Protein AF-F4RIR5-F1 (afdb_monomer_lite)

Organism: Melampsora larici-populina (strain 98AG31 / pathotype 3-4-7) (NCBI:txid747676)

Secondary structure (DSSP, 8-state):
-THHHHHHHHHHHHHHHHHHHHHHHHHHHHHHHHHHHHHHHHH-SS-HHHHHHHHHHHHHHHHHHHHHHHHHHHHHHHHHHHHHHHHHHHHHHHHHHHHHHHHHHHHHHHHHHHHHHHHHHHHHHHHHHHHHHHS----S------------SSGGG----TTGGG-GGG-S-S-HHHHHHHHHHHHHHHHHHHHHHHHHHHHHHHHHHHHHHHHHHHHHHHHHTTTT----HHHHHHHHHHHHHHHHHSSHHHHHHHHHHHHHHSPP-----HHHHHHHHHHTT-

Radius of gyration: 38.38 Å; chains: 1; bounding box: 89×42×124 Å

Foldseek 3Di:
DCPVLCVVVVVLVVVLVVLVVVLVVLVVVLVVLVVVLVVLVVVPPDDPVSVVVNVVSVVVSVVSVVVSVVSVVVNLVSVLVSLVVVLVVLVVVLVVLLVVLVVVLVVLVVVLVVLLVVLLVVVVVVVVVVVVVPPPDPPPDDDDDDPDPDCPPDPSPPDCDPVNVVDCVPPDDDDVVVVVVSVVSVVVSVLSVVLSVLSVVLSVLVSVLSVVLSVLSVVLSCVSVPVPDDDDNVVSVVVNVVSVCCCCPVPVVVVSVVSVVVSVPRPDPPPPPVVVVVVVVVVVPD

pLDDT: mean 80.4, std 14.11, range [44.19, 96.94]

Sequence (286 aa):
MYIIPLLYILPFTIINAKNVHEIRRVWALCVQTHEMLTSLQRESENSSEVTDLTNRLQSDMLRRLGTLQALGEDILLNSRYICFGLTICQIILLCVFSSASWRIMNTLWTQVKTLRECATRRCLSSCAANQKLRVPTPTYEESADRTEVYQQKSVWNAEVTDSLWQSSLFEDRREDWEKVDEMMLKQKHDCLRRYAFNALCQAILIIVTTSAFLALTIITLTNALDVPRRTRLLDLQVIMIVWHNVIWNCGLGISLGVVSCVVVFSPTPSPITEEHALRRCESDSF

Structure (mmCIF, N/CA/C/O backbone):
data_AF-F4RIR5-F1
#
_entry.id   AF-F4RIR5-F1
#
loop_
_atom_site.group_PDB
_atom_site.id
_atom_site.type_symbol
_atom_site.label_atom_id
_atom_site.label_alt_id
_atom_site.label_comp_id
_atom_site.label_asym_id
_atom_site.label_entity_id
_atom_site.label_seq_id
_atom_site.pdbx_PDB_ins_code
_atom_site.Cartn_x
_atom_site.Cartn_y
_atom_site.Cartn_z
_atom_site.occupancy
_atom_site.B_iso_or_equiv
_atom_site.auth_seq_id
_atom_site.auth_comp_id
_atom_site.auth_asym_id
_atom_site.auth_atom_id
_atom_site.pdbx_PDB_model_num
ATOM 1 N N . MET A 1 1 ? 11.576 -0.639 4.145 1.00 60.84 1 MET A N 1
ATOM 2 C CA . MET A 1 1 ? 10.687 0.541 4.276 1.00 60.84 1 MET A CA 1
ATOM 3 C C . MET A 1 1 ? 9.560 0.373 5.308 1.00 60.84 1 MET A C 1
ATOM 5 O O . MET A 1 1 ? 9.019 1.376 5.745 1.00 60.84 1 MET A O 1
ATOM 9 N N . TYR A 1 2 ? 9.232 -0.847 5.760 1.00 73.56 2 TYR A N 1
ATOM 10 C CA . TYR A 1 2 ? 8.117 -1.093 6.697 1.00 73.56 2 TYR A CA 1
ATOM 11 C C . TYR A 1 2 ? 8.400 -0.798 8.181 1.00 73.56 2 TYR A C 1
ATOM 13 O O . TYR A 1 2 ? 7.470 -0.773 8.980 1.00 73.56 2 TYR A O 1
ATOM 21 N N . ILE A 1 3 ? 9.658 -0.539 8.557 1.00 82.25 3 ILE A N 1
ATOM 22 C CA . ILE A 1 3 ? 10.043 -0.304 9.959 1.00 82.25 3 ILE A CA 1
ATOM 23 C C . ILE A 1 3 ? 9.410 0.984 10.501 1.00 82.25 3 ILE A C 1
ATOM 25 O O . ILE A 1 3 ? 8.925 0.994 11.623 1.00 82.25 3 ILE A O 1
ATOM 29 N N . ILE A 1 4 ? 9.355 2.054 9.699 1.00 81.19 4 ILE A N 1
ATOM 30 C CA . ILE A 1 4 ? 8.829 3.353 10.149 1.00 81.19 4 ILE A CA 1
ATOM 31 C C . ILE A 1 4 ? 7.322 3.275 10.464 1.00 81.19 4 ILE A C 1
ATOM 33 O O . ILE A 1 4 ? 6.951 3.632 11.583 1.00 81.19 4 ILE A O 1
ATOM 37 N N . PRO A 1 5 ? 6.451 2.754 9.570 1.00 83.75 5 PRO A N 1
ATOM 38 C CA . PRO A 1 5 ? 5.046 2.532 9.913 1.00 83.75 5 PRO A CA 1
ATOM 39 C C . PRO A 1 5 ? 4.872 1.616 11.125 1.00 83.75 5 PRO A C 1
ATOM 41 O O . PRO A 1 5 ? 4.039 1.894 11.979 1.00 83.75 5 PRO A O 1
ATOM 44 N N . LEU A 1 6 ? 5.677 0.555 11.238 1.00 84.31 6 LEU A N 1
ATOM 45 C CA . LEU A 1 6 ? 5.587 -0.375 12.360 1.00 84.31 6 LEU A CA 1
ATOM 46 C C . LEU A 1 6 ? 5.909 0.314 13.693 1.00 84.31 6 LEU A C 1
ATOM 48 O O . LEU A 1 6 ? 5.139 0.185 14.638 1.00 84.31 6 LEU A O 1
ATOM 52 N N . LEU A 1 7 ? 6.992 1.095 13.753 1.00 90.81 7 LEU A N 1
ATOM 53 C CA . LEU A 1 7 ? 7.371 1.860 14.944 1.00 90.81 7 LEU A CA 1
ATOM 54 C C . LEU A 1 7 ? 6.317 2.906 15.326 1.00 90.81 7 LEU A C 1
ATOM 56 O O . LEU A 1 7 ? 6.097 3.131 16.512 1.00 90.81 7 LEU A O 1
ATOM 60 N N . TYR A 1 8 ? 5.650 3.513 14.342 1.00 90.38 8 TYR A N 1
ATOM 61 C CA . TYR A 1 8 ? 4.561 4.457 14.590 1.00 90.38 8 TYR A CA 1
ATOM 62 C C . TYR A 1 8 ? 3.302 3.766 15.134 1.00 90.38 8 TYR A C 1
ATOM 64 O O . TYR A 1 8 ? 2.705 4.243 16.093 1.00 90.38 8 TYR A O 1
ATOM 72 N N . ILE A 1 9 ? 2.899 2.635 14.550 1.00 90.38 9 ILE A N 1
ATOM 73 C CA . ILE A 1 9 ? 1.647 1.931 14.879 1.00 90.38 9 ILE A CA 1
ATOM 74 C C . ILE A 1 9 ? 1.748 1.176 16.209 1.00 90.38 9 ILE A C 1
ATOM 76 O O . ILE A 1 9 ? 0.778 1.128 16.967 1.00 90.38 9 ILE A O 1
ATOM 80 N N . LEU A 1 10 ? 2.915 0.594 16.502 1.00 92.06 10 LEU A N 1
ATOM 81 C CA . LEU A 1 10 ? 3.132 -0.282 17.651 1.00 92.06 10 LEU A CA 1
ATOM 82 C C . LEU A 1 10 ? 2.648 0.310 18.992 1.00 92.06 10 LEU A C 1
ATOM 84 O O . LEU A 1 10 ? 1.834 -0.346 19.649 1.00 92.06 10 LEU A O 1
ATOM 88 N N . PRO A 1 11 ? 3.046 1.528 19.412 1.00 94.50 11 PRO A N 1
ATOM 89 C CA . PRO A 1 11 ? 2.598 2.086 20.689 1.00 94.50 11 PRO A CA 1
ATOM 90 C C . PRO A 1 11 ? 1.072 2.220 20.766 1.00 94.50 11 PRO A C 1
ATOM 92 O O . PRO A 1 11 ? 0.477 1.828 21.769 1.00 94.50 11 PRO A O 1
ATOM 95 N N . PHE A 1 12 ? 0.414 2.676 19.697 1.00 91.62 12 PHE A N 1
ATOM 96 C CA . PHE A 1 12 ? -1.046 2.786 19.681 1.00 91.62 12 PHE A CA 1
ATOM 97 C C . PHE A 1 12 ? -1.732 1.418 19.704 1.00 91.62 12 PHE A C 1
ATOM 99 O O . PHE A 1 12 ? -2.757 1.262 20.362 1.00 91.62 12 PHE A O 1
ATOM 106 N N . THR A 1 13 ? -1.166 0.402 19.042 1.00 88.25 13 THR A N 1
ATOM 107 C CA . THR A 1 13 ? -1.714 -0.962 19.120 1.00 88.25 13 THR A CA 1
ATOM 108 C C . THR A 1 13 ? -1.599 -1.556 20.517 1.00 88.25 13 THR A C 1
ATOM 110 O O . THR A 1 13 ? -2.539 -2.208 20.962 1.00 88.25 13 THR A O 1
ATOM 113 N N . ILE A 1 14 ? -0.508 -1.284 21.239 1.00 94.06 14 ILE A N 1
ATOM 114 C CA . ILE A 1 14 ? -0.337 -1.718 22.631 1.00 94.06 14 ILE A CA 1
ATOM 115 C C . ILE A 1 14 ? -1.368 -1.029 23.533 1.00 94.06 14 ILE A C 1
ATOM 117 O O . ILE A 1 14 ? -2.027 -1.697 24.332 1.00 94.06 14 ILE A O 1
ATOM 121 N N . ILE A 1 15 ? -1.558 0.287 23.377 1.00 94.06 15 ILE A N 1
ATOM 122 C CA . ILE A 1 15 ? -2.564 1.051 24.133 1.00 94.06 15 ILE A CA 1
ATOM 123 C C . ILE A 1 15 ? -3.973 0.519 23.840 1.00 94.06 15 ILE A C 1
ATOM 125 O O . ILE A 1 15 ? -4.732 0.236 24.765 1.00 94.06 15 ILE A O 1
ATOM 129 N N . ASN A 1 16 ? -4.310 0.304 22.567 1.00 91.06 16 ASN A N 1
ATOM 130 C CA . ASN A 1 16 ? -5.614 -0.230 22.179 1.00 91.06 16 ASN A CA 1
ATOM 131 C C . ASN A 1 16 ? -5.831 -1.653 22.698 1.00 91.06 16 ASN A C 1
ATOM 133 O O . ASN A 1 16 ? -6.907 -1.946 23.208 1.00 91.06 16 ASN A O 1
ATOM 137 N N . ALA A 1 17 ? -4.825 -2.527 22.632 1.00 93.00 17 ALA A N 1
ATOM 138 C CA . ALA A 1 17 ? -4.918 -3.880 23.174 1.00 93.00 17 ALA A CA 1
ATOM 139 C C . ALA A 1 17 ? -5.187 -3.865 24.687 1.00 93.00 17 ALA A C 1
ATOM 141 O O . ALA A 1 17 ? -6.040 -4.612 25.171 1.00 93.00 17 ALA A O 1
ATOM 142 N N . LYS A 1 18 ? -4.518 -2.968 25.424 1.00 95.69 18 LYS A N 1
ATOM 143 C CA . LYS A 1 18 ? -4.774 -2.751 26.851 1.00 95.69 18 LYS A CA 1
ATOM 144 C C . LYS A 1 18 ? -6.210 -2.275 27.097 1.00 95.69 18 LYS A C 1
ATOM 146 O O . LYS A 1 18 ? -6.903 -2.869 27.919 1.00 95.69 18 LYS A O 1
ATOM 151 N N . ASN A 1 19 ? -6.683 -1.269 26.362 1.00 92.44 19 ASN A N 1
ATOM 152 C CA . ASN A 1 19 ? -8.043 -0.742 26.521 1.00 92.44 19 ASN A CA 1
ATOM 153 C C . ASN A 1 19 ? -9.113 -1.792 26.180 1.00 92.44 19 ASN A C 1
ATOM 155 O O . ASN A 1 19 ? -10.098 -1.917 26.900 1.00 92.44 19 ASN A O 1
ATOM 159 N N . VAL A 1 20 ? -8.905 -2.602 25.137 1.00 92.94 20 VAL A N 1
ATOM 160 C CA . VAL A 1 20 ? -9.799 -3.720 24.785 1.00 92.94 20 VAL A CA 1
ATOM 161 C C . VAL A 1 20 ? -9.845 -4.765 25.902 1.00 92.94 20 VAL A C 1
ATOM 163 O O . VAL A 1 20 ? -10.918 -5.285 26.216 1.00 92.94 20 VAL A O 1
ATOM 166 N N . HIS A 1 21 ? -8.704 -5.067 26.527 1.00 96.00 21 HIS A N 1
ATOM 167 C CA . HIS A 1 21 ? -8.659 -5.981 27.666 1.00 96.00 21 HIS A CA 1
ATOM 168 C C . HIS A 1 21 ? -9.448 -5.439 28.868 1.00 96.00 21 HIS A C 1
ATOM 170 O O . HIS A 1 21 ? -10.250 -6.172 29.449 1.00 96.00 21 HIS A O 1
ATOM 176 N N . GLU A 1 22 ? -9.292 -4.152 29.194 1.00 94.69 22 GLU A N 1
ATOM 177 C CA . GLU A 1 22 ? -10.059 -3.497 30.261 1.00 94.69 22 GLU A CA 1
ATOM 178 C C . GLU A 1 22 ? -11.561 -3.451 29.949 1.00 94.69 22 GLU A C 1
ATOM 180 O O . GLU A 1 22 ? -12.370 -3.797 30.809 1.00 94.69 22 GLU A O 1
ATOM 185 N N . ILE A 1 23 ? -11.957 -3.141 28.708 1.00 93.25 23 ILE A N 1
ATOM 186 C CA . ILE A 1 23 ? -13.360 -3.212 28.266 1.00 93.25 23 ILE A CA 1
ATOM 187 C C . ILE A 1 23 ? -13.925 -4.609 28.501 1.00 93.25 23 ILE A C 1
ATOM 189 O O . ILE A 1 23 ? -15.000 -4.748 29.082 1.00 93.25 23 ILE A O 1
ATOM 193 N N . ARG A 1 24 ? -13.197 -5.657 28.097 1.00 95.50 24 ARG A N 1
ATOM 194 C CA . ARG A 1 24 ? -13.635 -7.045 28.293 1.00 95.50 24 ARG A CA 1
ATOM 195 C C . ARG A 1 24 ? -13.818 -7.372 29.775 1.00 95.50 24 ARG A C 1
ATOM 197 O O . ARG A 1 24 ? -14.789 -8.036 30.135 1.00 95.50 24 ARG A O 1
ATOM 204 N N . ARG A 1 25 ? -12.908 -6.899 30.630 1.00 96.94 25 ARG A N 1
ATOM 205 C CA . ARG A 1 25 ? -12.972 -7.090 32.084 1.00 96.94 25 ARG A CA 1
ATOM 206 C C . ARG A 1 25 ? -14.171 -6.367 32.703 1.00 96.94 25 ARG A C 1
ATOM 208 O O . ARG A 1 25 ? -14.913 -6.980 33.465 1.00 96.94 25 ARG A O 1
ATOM 215 N N . VAL A 1 26 ? -14.381 -5.092 32.372 1.00 93.88 26 VAL A N 1
ATOM 216 C CA . VAL A 1 26 ? -15.508 -4.297 32.889 1.00 93.88 26 VAL A CA 1
ATOM 217 C C . VAL A 1 26 ? -16.841 -4.851 32.385 1.00 93.88 26 VAL A C 1
ATOM 219 O O . VAL A 1 26 ? -17.779 -4.968 33.168 1.00 93.88 26 VAL A O 1
ATOM 222 N N . TRP A 1 27 ? -16.907 -5.269 31.118 1.00 94.81 27 TRP A N 1
ATOM 223 C CA . TRP A 1 27 ? -18.089 -5.903 30.536 1.00 94.81 27 TRP A CA 1
ATOM 224 C C . TRP A 1 27 ? -18.477 -7.191 31.267 1.00 94.81 27 TRP A C 1
ATOM 226 O O . TRP A 1 27 ? -19.640 -7.357 31.621 1.00 94.81 27 TRP A O 1
ATOM 236 N N . ALA A 1 28 ? -17.514 -8.072 31.558 1.00 96.50 28 ALA A N 1
ATOM 237 C CA . ALA A 1 28 ? -17.778 -9.299 32.311 1.00 96.50 28 ALA A CA 1
ATOM 238 C C . ALA A 1 28 ? -18.378 -9.010 33.700 1.00 96.50 28 ALA A C 1
ATOM 240 O O . ALA A 1 28 ? -19.316 -9.685 34.117 1.00 96.50 28 ALA A O 1
ATOM 241 N N . LEU A 1 29 ? -17.890 -7.966 34.382 1.00 94.44 29 LEU A N 1
ATOM 242 C CA . LEU A 1 29 ? -18.444 -7.531 35.667 1.00 94.44 29 LEU A CA 1
ATOM 243 C C . LEU A 1 29 ? -19.862 -6.965 35.514 1.00 94.44 29 LEU A C 1
ATOM 245 O O . LEU A 1 29 ? -20.726 -7.299 36.315 1.00 94.44 29 LEU A O 1
ATOM 249 N N . CYS A 1 30 ? -20.130 -6.161 34.479 1.00 92.88 30 CYS A N 1
ATOM 250 C CA . CYS A 1 30 ? -21.482 -5.669 34.192 1.00 92.88 30 CYS A CA 1
ATOM 251 C C . CYS A 1 30 ? -22.474 -6.812 33.948 1.00 92.88 30 CYS A C 1
ATOM 253 O O . CYS A 1 30 ? -23.582 -6.763 34.476 1.00 92.88 30 CYS A O 1
ATOM 255 N N . VAL A 1 31 ? -22.078 -7.836 33.186 1.00 95.38 31 VAL A N 1
ATOM 256 C CA . VAL A 1 31 ? -22.910 -9.024 32.938 1.00 95.38 31 VAL A CA 1
ATOM 257 C C . VAL A 1 31 ? -23.215 -9.746 34.252 1.00 95.38 31 VAL A C 1
ATOM 259 O O . VAL A 1 31 ? -24.379 -10.004 34.542 1.00 95.38 31 VAL A O 1
ATOM 262 N N . GLN A 1 32 ? -22.206 -9.969 35.098 1.00 96.19 32 GLN A N 1
ATOM 263 C CA . GLN A 1 32 ? -22.392 -10.610 36.402 1.00 96.19 32 GLN A CA 1
ATOM 264 C C . GLN A 1 32 ? -23.305 -9.796 37.340 1.00 96.19 32 GLN A C 1
ATOM 266 O O . GLN A 1 32 ? -24.188 -10.352 37.991 1.00 96.19 32 GLN A O 1
ATOM 271 N N . THR A 1 33 ? -23.120 -8.473 37.412 1.00 93.62 33 THR A N 1
ATOM 272 C CA . THR A 1 33 ? -23.976 -7.582 38.213 1.00 93.62 33 THR A CA 1
ATOM 273 C C . THR A 1 33 ? -25.416 -7.588 37.706 1.00 93.62 33 THR A C 1
ATOM 275 O O . THR A 1 33 ? -26.347 -7.590 38.509 1.00 93.62 33 THR A O 1
ATOM 278 N N . HIS A 1 34 ? -25.612 -7.627 36.386 1.00 93.75 34 HIS A N 1
ATOM 279 C CA . HIS A 1 34 ? -26.936 -7.725 35.785 1.00 93.75 34 HIS A CA 1
ATOM 280 C C . HIS A 1 34 ? -27.623 -9.047 36.148 1.00 93.75 34 HIS A C 1
ATOM 282 O O . HIS A 1 34 ? -28.777 -9.031 36.566 1.00 93.75 34 HIS A O 1
ATOM 288 N N . GLU A 1 35 ? -26.910 -10.174 36.081 1.00 95.44 35 GLU A N 1
ATOM 289 C CA . GLU A 1 35 ? -27.433 -11.482 36.493 1.00 95.44 35 GLU A CA 1
ATOM 290 C C . GLU A 1 35 ? -27.882 -11.480 37.965 1.00 95.44 35 GLU A C 1
ATOM 292 O O . GLU A 1 35 ? -29.011 -11.882 38.255 1.00 95.44 35 GLU A O 1
ATOM 297 N N . MET A 1 36 ? -27.072 -10.935 38.883 1.00 94.19 36 MET A N 1
ATOM 298 C CA . MET A 1 36 ? -27.446 -10.787 40.302 1.00 94.19 36 MET A CA 1
ATOM 299 C C . MET A 1 36 ? -28.679 -9.898 40.504 1.00 94.19 36 MET A C 1
ATOM 301 O O . MET A 1 36 ? -29.540 -10.187 41.332 1.00 94.19 36 MET A O 1
ATOM 305 N N . LEU A 1 37 ? -28.785 -8.808 39.744 1.00 93.06 37 LEU A N 1
ATOM 306 C CA . LEU A 1 37 ? -29.934 -7.911 39.824 1.00 93.06 37 LEU A CA 1
ATOM 307 C C . LEU A 1 37 ? -31.208 -8.616 39.336 1.00 93.06 37 LEU A C 1
ATOM 309 O O . LEU A 1 37 ? -32.250 -8.523 39.980 1.00 93.06 37 LEU A O 1
ATOM 313 N N . THR A 1 38 ? -31.111 -9.401 38.257 1.00 93.69 38 THR A N 1
ATOM 314 C CA . THR A 1 38 ? -32.240 -10.199 37.758 1.00 93.69 38 THR A CA 1
ATOM 315 C C . THR A 1 38 ? -32.657 -11.322 38.709 1.00 93.69 38 THR A C 1
ATOM 317 O O . THR A 1 38 ? -33.843 -11.648 38.755 1.00 93.69 38 THR A O 1
ATOM 320 N N . SER A 1 39 ? -31.731 -11.904 39.484 1.00 94.38 39 SER A N 1
ATOM 321 C CA . SER A 1 39 ? -32.082 -12.901 40.503 1.00 94.38 39 SER A CA 1
ATOM 322 C C . SER A 1 39 ? -32.769 -12.259 41.708 1.00 94.38 39 SER A C 1
ATOM 324 O O . SER A 1 39 ? -33.829 -12.728 42.110 1.00 94.38 39 SER A O 1
ATOM 326 N N . LEU A 1 40 ? -32.239 -11.141 42.220 1.00 92.19 40 LEU A N 1
ATOM 327 C CA . LEU A 1 40 ? -32.844 -10.400 43.335 1.00 92.19 40 LEU A CA 1
ATOM 328 C C . LEU A 1 40 ? -34.249 -9.897 42.993 1.00 92.19 40 LEU A C 1
ATOM 330 O O . LEU A 1 40 ? -35.162 -9.992 43.808 1.00 92.19 40 LEU A O 1
ATOM 334 N N . GLN A 1 41 ? -34.449 -9.416 41.766 1.00 91.12 41 GLN A N 1
ATOM 335 C CA . GLN A 1 41 ? -35.747 -8.917 41.320 1.00 91.12 41 GLN A CA 1
ATOM 336 C C . GLN A 1 41 ? -36.821 -10.016 41.252 1.00 91.12 41 GLN A C 1
ATOM 338 O O . GLN A 1 41 ? -38.002 -9.707 41.384 1.00 91.12 41 GLN A O 1
ATOM 343 N N . ARG A 1 42 ? -36.438 -11.292 41.091 1.00 90.56 42 ARG A N 1
ATOM 344 C CA . ARG A 1 42 ? -37.381 -12.422 41.174 1.00 90.56 42 ARG A CA 1
ATOM 345 C C . ARG A 1 42 ? -37.780 -12.777 42.607 1.00 90.56 42 ARG A C 1
ATOM 347 O O . ARG A 1 42 ? -38.862 -13.315 42.794 1.00 90.56 42 ARG A O 1
ATOM 354 N N . GLU A 1 43 ? -36.930 -12.504 43.594 1.00 88.00 43 GLU A N 1
ATOM 355 C CA . GLU A 1 43 ? -37.173 -12.842 45.009 1.00 88.00 43 GLU A CA 1
ATOM 356 C C . GLU A 1 43 ? -37.837 -11.693 45.797 1.00 88.00 43 GLU A C 1
ATOM 358 O O . GLU A 1 43 ? -38.382 -11.890 46.883 1.00 88.00 43 GLU A O 1
ATOM 363 N N . SER A 1 44 ? -37.810 -10.477 45.250 1.00 74.62 44 SER A N 1
ATOM 364 C CA . SER A 1 44 ? -38.144 -9.224 45.930 1.00 74.62 44 SER A CA 1
ATOM 365 C C . SER A 1 44 ? -39.620 -8.818 45.838 1.00 74.62 44 SER A C 1
ATOM 367 O O . SER A 1 44 ? -39.923 -7.729 45.348 1.00 74.62 44 SER A O 1
ATOM 369 N N . GLU A 1 45 ? -40.562 -9.622 46.331 1.00 74.44 45 GLU A N 1
ATOM 370 C CA . GLU A 1 45 ? -41.955 -9.144 46.376 1.00 74.44 45 GLU A CA 1
ATOM 371 C C . GLU A 1 45 ? -42.273 -8.228 47.572 1.00 74.44 45 GLU A C 1
ATOM 373 O O . GLU A 1 45 ? -43.220 -7.466 47.449 1.00 74.44 45 GLU A O 1
ATOM 378 N N . ASN A 1 46 ? -41.504 -8.187 48.682 1.00 74.88 46 ASN A N 1
ATOM 379 C CA . ASN A 1 46 ? -41.907 -7.380 49.864 1.00 74.88 46 ASN A CA 1
ATOM 380 C C . ASN A 1 46 ? -40.800 -6.824 50.805 1.00 74.88 46 ASN A C 1
ATOM 382 O O . ASN A 1 46 ? -41.134 -6.327 51.881 1.00 74.88 46 ASN A O 1
ATOM 386 N N . SER A 1 47 ? -39.501 -6.872 50.473 1.00 82.62 47 SER A N 1
ATOM 387 C CA . SER A 1 47 ? -38.440 -6.409 51.401 1.00 82.62 47 SER A CA 1
ATOM 388 C C . SER A 1 47 ? -37.837 -5.054 51.010 1.00 82.62 47 SER A C 1
ATOM 390 O O . SER A 1 47 ? -37.251 -4.911 49.938 1.00 82.62 47 SER A O 1
ATOM 392 N N . SER A 1 48 ? -37.913 -4.063 51.908 1.00 87.50 48 SER A N 1
ATOM 393 C CA . SER A 1 48 ? -37.316 -2.729 51.718 1.00 87.50 48 SER A CA 1
ATOM 394 C C . SER A 1 48 ? -35.789 -2.752 51.582 1.00 87.50 48 SER A C 1
ATOM 396 O O . SER A 1 48 ? -35.219 -1.876 50.935 1.00 87.50 48 SER A O 1
ATOM 398 N N . GLU A 1 49 ? -35.120 -3.749 52.170 1.00 88.44 49 GLU A N 1
ATOM 399 C CA . GLU A 1 49 ? -33.664 -3.918 52.060 1.00 88.44 49 GLU A CA 1
ATOM 400 C C . GLU A 1 49 ? -33.240 -4.284 50.633 1.00 88.44 49 GLU A C 1
ATOM 402 O O . GLU A 1 49 ? -32.210 -3.813 50.143 1.00 88.44 49 GLU A O 1
ATOM 407 N N . VAL A 1 50 ? -34.062 -5.071 49.930 1.00 88.19 50 VAL A N 1
ATOM 408 C CA . VAL A 1 50 ? -33.769 -5.487 48.553 1.00 88.19 50 VAL A CA 1
ATOM 409 C C . VAL A 1 50 ? -33.869 -4.301 47.592 1.00 88.19 50 VAL A C 1
ATOM 411 O O . VAL A 1 50 ? -33.079 -4.196 46.648 1.00 88.19 50 VAL A O 1
ATOM 414 N N . THR A 1 51 ? -34.760 -3.350 47.873 1.00 89.19 51 THR A N 1
ATOM 415 C CA . THR A 1 51 ? -34.876 -2.103 47.110 1.00 89.19 51 THR A CA 1
ATOM 416 C C . THR A 1 51 ? -33.615 -1.235 47.219 1.00 89.19 51 THR A C 1
ATOM 418 O O . THR A 1 51 ? -33.130 -0.750 46.195 1.00 89.19 51 THR A O 1
ATOM 421 N N . ASP A 1 52 ? -33.032 -1.061 48.417 1.00 92.25 52 ASP A N 1
ATOM 422 C CA . ASP A 1 52 ? -31.785 -0.280 48.574 1.00 92.25 52 ASP A CA 1
ATOM 423 C C . ASP A 1 52 ? -30.604 -0.953 47.858 1.00 92.25 52 ASP A C 1
ATOM 425 O O . ASP A 1 52 ? -29.849 -0.298 47.133 1.00 92.25 52 ASP A O 1
ATOM 429 N N . LEU A 1 53 ? -30.476 -2.278 47.989 1.00 91.38 53 LEU A N 1
ATOM 430 C CA . LEU A 1 53 ? -29.419 -3.037 47.319 1.00 91.38 53 LEU A CA 1
ATOM 431 C C . LEU A 1 53 ? -29.525 -2.935 45.790 1.00 91.38 53 LEU A C 1
ATOM 433 O O . LEU A 1 53 ? -28.519 -2.718 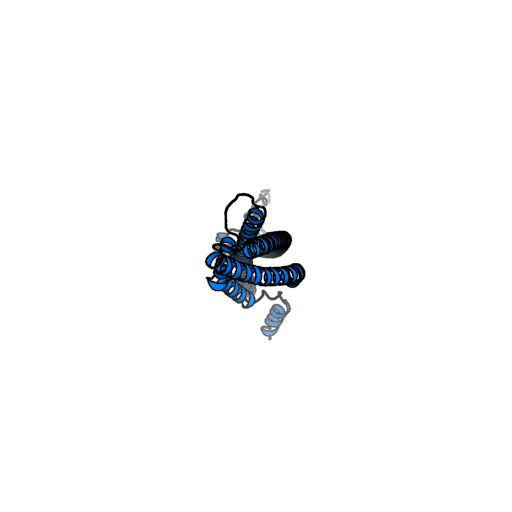45.112 1.00 91.38 53 LEU A O 1
ATOM 437 N N . THR A 1 54 ? -30.743 -3.028 45.252 1.00 90.69 54 THR A N 1
ATOM 438 C CA . THR A 1 54 ? -31.008 -2.912 43.811 1.00 90.69 54 THR A CA 1
ATOM 439 C C . THR A 1 54 ? -30.634 -1.522 43.293 1.00 90.69 54 THR A C 1
ATOM 441 O O . THR A 1 54 ? -29.941 -1.413 42.280 1.00 90.69 54 THR A O 1
ATOM 444 N N . ASN A 1 55 ? -30.990 -0.458 44.021 1.00 92.88 55 ASN A N 1
ATOM 445 C CA . ASN A 1 55 ? -30.614 0.914 43.667 1.00 92.88 55 ASN A CA 1
ATOM 446 C C . ASN A 1 55 ? -29.088 1.111 43.643 1.00 92.88 55 ASN A C 1
ATOM 448 O O . ASN A 1 55 ? -28.554 1.747 42.727 1.00 92.88 55 ASN A O 1
ATOM 452 N N . ARG A 1 56 ? -28.359 0.535 44.610 1.00 94.06 56 ARG A N 1
ATOM 453 C CA . ARG A 1 56 ? -26.885 0.586 44.635 1.00 94.06 56 ARG A CA 1
ATOM 454 C C . ARG A 1 56 ? -26.262 -0.158 43.456 1.00 94.06 56 ARG A C 1
ATOM 456 O O . ARG A 1 56 ? -25.369 0.388 42.810 1.00 94.06 56 ARG A O 1
ATOM 463 N N . LEU A 1 57 ? -26.740 -1.367 43.153 1.00 93.00 57 LEU A N 1
ATOM 464 C CA . LEU A 1 57 ? -26.254 -2.168 42.023 1.00 93.00 57 LEU A CA 1
ATOM 465 C C . LEU A 1 57 ? -26.531 -1.479 40.681 1.00 93.00 57 LEU A C 1
ATOM 467 O O . LEU A 1 57 ? -25.661 -1.444 39.812 1.00 93.00 57 LEU A O 1
ATOM 471 N N . GLN A 1 58 ? -27.707 -0.868 40.526 1.00 94.31 58 GLN A N 1
ATOM 472 C CA . GLN A 1 58 ? -28.065 -0.118 39.325 1.00 94.31 58 GLN A CA 1
ATOM 473 C C . GLN A 1 58 ? -27.172 1.119 39.134 1.00 94.31 58 GLN A C 1
ATOM 475 O O . GLN A 1 58 ? -26.707 1.378 38.022 1.00 94.31 58 GLN A O 1
ATOM 480 N N . SER A 1 59 ? -26.880 1.855 40.212 1.00 95.31 59 SER A N 1
ATOM 481 C CA . SER A 1 59 ? -25.947 2.990 40.185 1.00 95.31 59 SER A CA 1
ATOM 482 C C . SER A 1 59 ? -24.522 2.561 39.800 1.00 95.31 59 SER A C 1
ATOM 484 O O . SER A 1 59 ? -23.898 3.186 38.937 1.00 95.31 59 SER A O 1
ATOM 486 N N . ASP A 1 60 ? -24.022 1.450 40.358 1.00 94.25 60 ASP A N 1
ATOM 487 C CA . ASP A 1 60 ? -22.707 0.900 39.996 1.00 94.25 60 ASP A CA 1
ATOM 488 C C . ASP A 1 60 ? -22.661 0.456 38.523 1.00 94.25 60 ASP A C 1
ATOM 490 O O . ASP A 1 60 ? -21.701 0.755 37.808 1.00 94.25 60 ASP A O 1
ATOM 494 N N . MET A 1 61 ? -23.727 -0.179 38.022 1.00 93.94 61 MET A N 1
ATOM 495 C CA . MET A 1 61 ? -23.829 -0.583 36.617 1.00 93.94 61 MET A CA 1
ATOM 496 C C . MET A 1 61 ? -23.787 0.625 35.670 1.00 93.94 61 MET A C 1
ATOM 498 O O . MET A 1 61 ? -23.042 0.603 34.689 1.00 93.94 61 MET A O 1
ATOM 502 N N . LEU A 1 62 ? -24.524 1.701 35.975 1.00 95.62 62 LEU A N 1
ATOM 503 C CA . LEU A 1 62 ? -24.498 2.943 35.192 1.00 95.62 62 LEU A CA 1
ATOM 504 C C . LEU A 1 62 ? -23.106 3.582 35.183 1.00 95.62 62 LEU A C 1
ATOM 506 O O . LEU A 1 62 ? -22.621 3.998 34.129 1.00 95.62 62 LEU A O 1
ATOM 510 N N . ARG A 1 63 ? -22.421 3.604 36.332 1.00 96.12 63 ARG A N 1
ATOM 511 C CA . ARG A 1 63 ? -21.048 4.118 36.427 1.00 96.12 63 ARG A CA 1
ATOM 512 C C . ARG A 1 63 ? -20.078 3.318 35.554 1.00 96.12 63 ARG A C 1
ATOM 514 O O . ARG A 1 63 ? -19.248 3.905 34.856 1.00 96.12 63 ARG A O 1
ATOM 521 N N . ARG A 1 64 ? -20.193 1.987 35.557 1.00 93.88 64 ARG A N 1
ATOM 522 C CA . ARG A 1 64 ? -19.367 1.098 34.723 1.00 93.88 64 ARG A CA 1
ATOM 523 C C . ARG A 1 64 ? -19.665 1.247 33.236 1.00 93.88 64 ARG A C 1
ATOM 525 O O . ARG A 1 64 ? -18.726 1.270 32.447 1.00 93.88 64 ARG A O 1
ATOM 532 N N . LEU A 1 65 ? -20.933 1.407 32.855 1.00 94.19 65 LEU A N 1
ATOM 533 C CA . LEU A 1 65 ? -21.316 1.725 31.476 1.00 94.19 65 LEU A CA 1
ATOM 534 C C . LEU A 1 65 ? -20.694 3.049 31.016 1.00 94.19 65 LEU A C 1
ATOM 536 O O . LEU A 1 65 ? -20.162 3.112 29.911 1.00 94.19 65 LEU A O 1
ATOM 540 N N . GLY A 1 66 ? -20.657 4.064 31.886 1.00 95.94 66 GLY A N 1
ATOM 541 C CA . GLY A 1 66 ? -19.933 5.310 31.618 1.00 95.94 66 GLY A CA 1
ATOM 542 C C . GLY A 1 66 ? -18.431 5.095 31.392 1.00 95.94 66 GLY A C 1
ATOM 543 O O . GLY A 1 66 ? -17.855 5.664 30.469 1.00 95.94 66 GLY A O 1
ATOM 544 N N . THR A 1 67 ? -17.793 4.215 32.174 1.00 94.94 67 THR A N 1
ATOM 545 C CA . THR A 1 67 ? -16.377 3.845 31.965 1.00 94.94 67 THR A CA 1
ATOM 546 C C . THR A 1 67 ? -16.163 3.092 30.648 1.00 94.94 67 THR A C 1
ATOM 548 O O . THR A 1 67 ? -15.193 3.359 29.944 1.00 94.94 67 THR A O 1
ATOM 551 N N . LEU A 1 68 ? -17.069 2.179 30.284 1.00 93.56 68 LEU A N 1
ATOM 552 C CA . LEU A 1 68 ? -17.028 1.469 29.001 1.00 93.56 68 LEU A CA 1
ATOM 553 C C . LEU A 1 68 ? -17.156 2.428 27.817 1.00 93.56 68 LEU A C 1
ATOM 555 O O . LEU A 1 68 ? -16.422 2.280 26.841 1.00 93.56 68 LEU A O 1
ATOM 559 N N . GLN A 1 69 ? -18.051 3.414 27.912 1.00 94.75 69 GLN A N 1
ATOM 560 C CA . GLN A 1 69 ? -18.198 4.442 26.888 1.00 94.75 69 GLN A CA 1
ATOM 561 C C . GLN A 1 69 ? -16.907 5.256 26.735 1.00 94.75 69 GLN A C 1
ATOM 563 O O . GLN A 1 69 ? -16.409 5.376 25.618 1.00 94.75 69 GLN A O 1
ATOM 568 N N . ALA A 1 70 ? -16.327 5.735 27.839 1.00 94.81 70 ALA A N 1
ATOM 569 C CA . ALA A 1 70 ? -15.079 6.499 27.811 1.00 94.81 70 ALA A CA 1
ATOM 570 C C . ALA A 1 70 ? -13.917 5.699 27.188 1.00 94.81 70 ALA A C 1
ATOM 572 O O . ALA A 1 70 ? -13.236 6.187 26.291 1.00 94.81 70 ALA A O 1
ATOM 573 N N . LEU A 1 71 ? -13.741 4.429 27.581 1.00 93.00 71 LEU A N 1
ATOM 574 C CA . LEU A 1 71 ? -12.726 3.550 26.983 1.00 93.00 71 LEU A CA 1
ATOM 575 C C . LEU A 1 71 ? -12.973 3.304 25.486 1.00 93.00 71 LEU A C 1
ATOM 577 O O . LEU A 1 71 ? -12.025 3.188 24.707 1.00 93.00 71 LEU A O 1
ATOM 581 N N . GLY A 1 72 ? -14.241 3.204 25.076 1.00 90.69 72 GLY A N 1
ATOM 582 C CA . GLY A 1 72 ? -14.625 3.077 23.672 1.00 90.69 72 GLY A CA 1
ATOM 583 C C . GLY A 1 72 ? -14.260 4.315 22.851 1.00 90.69 72 GLY A C 1
ATOM 584 O O . GLY A 1 72 ? -13.714 4.181 21.754 1.00 90.69 72 GLY A O 1
ATOM 585 N N . GLU A 1 73 ? -14.505 5.509 23.393 1.00 91.81 73 GLU A N 1
ATOM 586 C CA . GLU A 1 73 ? -14.125 6.787 22.779 1.00 91.81 73 GLU A CA 1
ATOM 587 C C . GLU A 1 73 ? -12.599 6.919 22.644 1.00 91.81 73 GLU A C 1
ATOM 589 O O . GLU A 1 73 ? -12.115 7.297 21.573 1.00 91.81 73 GLU A O 1
ATOM 594 N N . ASP A 1 74 ? -11.833 6.499 23.656 1.00 92.56 74 ASP A N 1
ATOM 595 C CA . ASP A 1 74 ? -10.365 6.486 23.614 1.00 92.56 74 ASP A CA 1
ATOM 596 C C . ASP A 1 74 ? -9.818 5.554 22.520 1.00 92.56 74 ASP A C 1
ATOM 598 O O . ASP A 1 74 ? -8.907 5.920 21.770 1.00 92.56 74 ASP A O 1
ATOM 602 N N . ILE A 1 75 ? -10.375 4.343 22.387 1.00 90.44 75 ILE A N 1
ATOM 603 C CA . ILE A 1 75 ? -9.987 3.405 21.319 1.00 90.44 75 ILE A CA 1
ATOM 604 C C . ILE A 1 75 ? -10.295 4.002 19.947 1.00 90.44 75 ILE A C 1
ATOM 606 O O . ILE A 1 75 ? -9.469 3.908 19.033 1.00 90.44 75 ILE A O 1
ATOM 610 N N . LEU A 1 76 ? -11.469 4.618 19.790 1.00 88.31 76 LEU A N 1
ATOM 611 C CA . LEU A 1 76 ? -11.865 5.249 18.536 1.00 88.31 76 LEU A CA 1
ATOM 612 C C . LEU A 1 76 ? -10.913 6.395 18.177 1.00 88.31 76 LEU A C 1
ATOM 614 O O . LEU A 1 76 ? -10.460 6.486 17.034 1.00 88.31 76 LEU A O 1
ATOM 618 N N . LEU A 1 77 ? -10.558 7.233 19.151 1.00 90.06 77 LEU A N 1
ATOM 619 C CA . LEU A 1 77 ? -9.612 8.329 18.976 1.00 90.06 77 LEU A CA 1
ATOM 620 C C . LEU A 1 77 ? -8.220 7.821 18.571 1.00 90.06 77 LEU A C 1
ATOM 622 O O . LEU A 1 77 ? -7.655 8.288 17.580 1.00 90.06 77 LEU A O 1
ATOM 626 N N . ASN A 1 78 ? -7.693 6.811 19.264 1.00 90.25 78 ASN A N 1
ATOM 627 C CA . ASN A 1 78 ? -6.420 6.182 18.903 1.00 90.25 78 ASN A CA 1
ATOM 628 C C . ASN A 1 78 ? -6.463 5.582 17.496 1.00 90.25 78 ASN A C 1
ATOM 630 O O . ASN A 1 78 ? -5.520 5.741 16.722 1.00 90.25 78 ASN A O 1
ATOM 634 N N . SER A 1 79 ? -7.567 4.925 17.133 1.00 86.50 79 SER A N 1
ATOM 635 C CA . SER A 1 79 ? -7.759 4.397 15.781 1.00 86.50 79 SER A CA 1
ATOM 636 C C . SER A 1 79 ? -7.721 5.508 14.728 1.00 86.50 79 SER A C 1
ATOM 638 O O . SER A 1 79 ? -7.103 5.319 13.682 1.00 86.50 79 SER A O 1
ATOM 640 N N . ARG A 1 80 ? -8.327 6.675 14.994 1.00 88.81 80 ARG A N 1
ATOM 641 C CA . ARG A 1 80 ? -8.273 7.841 14.093 1.00 88.81 80 ARG A CA 1
ATOM 642 C C . ARG A 1 80 ? -6.835 8.324 13.892 1.00 88.81 80 ARG A C 1
ATOM 644 O O . ARG A 1 80 ? -6.440 8.556 12.751 1.00 88.81 80 ARG A O 1
ATOM 651 N N . TYR A 1 81 ? -6.035 8.406 14.959 1.00 91.69 81 TYR A N 1
ATOM 652 C CA . TYR A 1 81 ? -4.618 8.778 14.857 1.00 91.69 81 TYR A CA 1
ATOM 653 C C . TYR A 1 81 ? -3.802 7.770 14.045 1.00 91.69 81 TYR A C 1
ATOM 655 O O . TYR A 1 81 ? -3.058 8.178 13.153 1.00 91.69 81 TYR A O 1
ATOM 663 N N . ILE A 1 82 ? -3.991 6.466 14.283 1.00 89.69 82 ILE A N 1
ATOM 664 C CA . ILE A 1 82 ? -3.335 5.415 13.492 1.00 89.69 82 ILE A CA 1
ATOM 665 C C . ILE A 1 82 ? -3.688 5.571 12.008 1.00 89.69 82 ILE A C 1
ATOM 667 O O . ILE A 1 82 ? -2.791 5.612 11.166 1.00 89.69 82 ILE A O 1
ATOM 671 N N . CYS A 1 83 ? -4.978 5.686 11.676 1.00 88.50 83 CYS A N 1
ATOM 672 C CA . CYS A 1 83 ? -5.440 5.833 10.294 1.00 88.50 83 CYS A CA 1
ATOM 673 C C . CYS A 1 83 ? -4.878 7.097 9.629 1.00 88.50 83 CYS A C 1
ATOM 675 O O . CYS A 1 83 ? -4.438 7.048 8.479 1.00 88.50 83 CYS A O 1
ATOM 677 N N . PHE A 1 84 ? -4.853 8.221 10.345 1.00 92.12 84 PHE A N 1
ATOM 678 C CA . PHE A 1 84 ? -4.311 9.479 9.840 1.00 92.12 84 PHE A CA 1
ATOM 679 C C . PHE A 1 84 ? -2.806 9.383 9.562 1.00 92.12 84 PHE A C 1
ATOM 681 O O . PHE A 1 84 ? -2.362 9.691 8.454 1.00 92.12 84 PHE A O 1
ATOM 688 N N . GLY A 1 85 ? -2.024 8.883 10.523 1.00 91.38 85 GLY A N 1
ATOM 689 C CA . GLY A 1 85 ? -0.585 8.692 10.347 1.00 91.38 85 GLY A CA 1
ATOM 690 C C . GLY A 1 85 ? -0.261 7.715 9.216 1.00 91.38 85 GLY A C 1
ATOM 691 O O . GLY A 1 85 ? 0.599 7.999 8.383 1.00 91.38 85 GLY A O 1
ATOM 692 N N . LEU A 1 86 ? -1.013 6.614 9.108 1.00 88.19 86 LEU A N 1
ATOM 693 C CA . LEU A 1 86 ? -0.909 5.678 7.986 1.00 88.19 86 LEU A CA 1
ATOM 694 C C . LEU A 1 86 ? -1.189 6.351 6.640 1.00 88.19 86 LEU A C 1
ATOM 696 O O . LEU A 1 86 ? -0.449 6.118 5.687 1.00 88.19 86 LEU A O 1
ATOM 700 N N . THR A 1 87 ? -2.210 7.205 6.563 1.00 91.69 87 THR A N 1
ATOM 701 C CA . THR A 1 87 ? -2.548 7.954 5.343 1.00 91.69 87 THR A CA 1
ATOM 702 C C . THR A 1 87 ? -1.392 8.859 4.922 1.00 91.69 87 THR A C 1
ATOM 704 O O . THR A 1 87 ? -0.974 8.822 3.766 1.00 91.69 87 THR A O 1
ATOM 707 N N . ILE A 1 88 ? -0.817 9.617 5.862 1.00 93.44 88 ILE A N 1
ATOM 708 C CA . ILE A 1 88 ? 0.347 10.475 5.593 1.00 93.44 88 ILE A CA 1
ATOM 709 C C . ILE A 1 88 ? 1.532 9.642 5.105 1.00 93.44 88 ILE A C 1
ATOM 711 O O . ILE A 1 88 ? 2.131 9.968 4.080 1.00 93.44 88 ILE A O 1
ATOM 715 N N . CYS A 1 89 ? 1.859 8.549 5.801 1.00 91.06 89 CYS A N 1
ATOM 716 C CA . CYS A 1 89 ? 2.938 7.660 5.382 1.00 91.06 89 CYS A CA 1
ATOM 717 C C . CYS A 1 89 ? 2.707 7.131 3.960 1.00 91.06 89 CYS A C 1
ATOM 719 O O . CYS A 1 89 ? 3.636 7.151 3.159 1.00 91.06 89 CYS A O 1
ATOM 721 N N . GLN A 1 90 ? 1.487 6.710 3.618 1.00 90.38 90 GLN A N 1
ATOM 722 C CA . GLN A 1 90 ? 1.153 6.223 2.276 1.00 90.38 90 GLN A CA 1
ATOM 723 C C . GLN A 1 90 ? 1.309 7.303 1.200 1.00 90.38 90 GLN A C 1
ATOM 725 O O . GLN A 1 90 ? 1.859 7.020 0.138 1.00 90.38 90 GLN A O 1
ATOM 730 N N . ILE A 1 91 ? 0.902 8.545 1.475 1.00 93.69 91 ILE A N 1
ATOM 731 C CA . ILE A 1 91 ? 1.108 9.674 0.554 1.00 93.69 91 ILE A CA 1
ATOM 732 C C . ILE A 1 91 ? 2.605 9.904 0.315 1.00 93.69 91 ILE A C 1
ATOM 734 O O . ILE A 1 91 ? 3.036 10.013 -0.832 1.00 93.69 91 ILE A O 1
ATOM 738 N N . ILE A 1 92 ? 3.417 9.920 1.378 1.00 92.50 92 ILE A N 1
ATOM 739 C CA . ILE A 1 92 ? 4.874 10.082 1.265 1.00 92.50 92 ILE A CA 1
ATOM 740 C C . ILE A 1 92 ? 5.478 8.945 0.434 1.00 92.50 92 ILE A C 1
ATOM 742 O O . ILE A 1 92 ? 6.262 9.202 -0.480 1.00 92.50 92 ILE A O 1
ATOM 746 N N . LEU A 1 93 ? 5.095 7.695 0.715 1.00 88.25 93 LEU A N 1
ATOM 747 C CA . LEU A 1 93 ? 5.545 6.530 -0.047 1.00 88.25 93 LEU A CA 1
ATOM 748 C C . LEU A 1 93 ? 5.182 6.661 -1.528 1.00 88.25 93 LEU A C 1
ATOM 750 O O . LEU A 1 93 ? 6.048 6.472 -2.379 1.00 88.25 93 LEU A O 1
ATOM 754 N N . LEU A 1 94 ? 3.941 7.037 -1.843 1.00 91.38 94 LEU A N 1
ATOM 755 C CA . LEU A 1 94 ? 3.475 7.221 -3.215 1.00 91.38 94 LEU A CA 1
ATOM 756 C C . LEU A 1 94 ? 4.284 8.298 -3.951 1.00 91.38 94 LEU A C 1
ATOM 758 O O . LEU A 1 94 ? 4.690 8.080 -5.094 1.00 91.38 94 LEU A O 1
ATOM 762 N N . CYS A 1 95 ? 4.575 9.427 -3.300 1.00 93.31 95 CYS A N 1
ATOM 763 C CA . CYS A 1 95 ? 5.417 10.485 -3.862 1.00 93.31 95 CYS A CA 1
ATOM 764 C C . CYS A 1 95 ? 6.846 9.995 -4.138 1.00 93.31 95 CYS A C 1
ATOM 766 O O . CYS A 1 95 ? 7.386 10.237 -5.220 1.00 93.31 95 CYS A O 1
ATOM 768 N N . VAL A 1 96 ? 7.451 9.273 -3.189 1.00 90.00 96 VAL A N 1
ATOM 769 C CA . VAL A 1 96 ? 8.802 8.711 -3.339 1.00 90.00 96 VAL A CA 1
ATOM 770 C C . VAL A 1 96 ? 8.845 7.687 -4.475 1.00 90.00 96 VAL A C 1
ATOM 772 O O . VAL A 1 96 ? 9.724 7.774 -5.332 1.00 90.00 96 VAL A O 1
ATOM 775 N N . PHE A 1 97 ? 7.886 6.759 -4.535 1.00 88.38 97 PHE A N 1
ATOM 776 C CA . PHE A 1 97 ? 7.813 5.755 -5.600 1.00 88.38 97 PHE A CA 1
ATOM 777 C C . PHE A 1 97 ? 7.562 6.376 -6.970 1.00 88.38 97 PHE A C 1
ATOM 779 O O . PHE A 1 97 ? 8.207 5.978 -7.941 1.00 88.38 97 PHE A O 1
ATOM 786 N N . SER A 1 98 ? 6.682 7.373 -7.057 1.00 91.38 98 SER A N 1
ATOM 787 C CA . SER A 1 98 ? 6.413 8.088 -8.308 1.00 91.38 98 SER A CA 1
ATOM 788 C C . SER A 1 98 ? 7.658 8.829 -8.794 1.00 91.38 98 SER A C 1
ATOM 790 O O . SER A 1 98 ? 8.024 8.717 -9.961 1.00 91.38 98 SER A O 1
ATOM 792 N N . SER A 1 99 ? 8.370 9.511 -7.890 1.00 92.69 99 SER A N 1
ATOM 793 C CA . SER A 1 99 ? 9.629 10.201 -8.199 1.00 92.69 99 SER A CA 1
ATOM 794 C C . SER A 1 99 ? 10.728 9.231 -8.646 1.00 92.69 99 SER A C 1
ATOM 796 O O . SER A 1 99 ? 11.381 9.452 -9.667 1.00 92.69 99 SER A O 1
ATOM 798 N N . ALA A 1 100 ? 10.906 8.113 -7.937 1.00 89.88 100 ALA A N 1
ATOM 799 C CA . ALA A 1 100 ? 11.875 7.085 -8.307 1.00 89.88 100 ALA A CA 1
ATOM 800 C C . ALA A 1 100 ? 11.551 6.462 -9.675 1.00 89.88 100 ALA A C 1
ATOM 802 O O . ALA A 1 100 ? 12.433 6.366 -10.529 1.00 89.88 100 ALA A O 1
ATOM 803 N N . SER A 1 101 ? 10.284 6.111 -9.909 1.00 90.50 101 SER A N 1
ATOM 804 C CA . SER A 1 101 ? 9.818 5.539 -11.178 1.00 90.50 101 SER A CA 1
ATOM 805 C C . SER A 1 101 ? 10.017 6.513 -12.335 1.00 90.50 101 SER A C 1
ATOM 807 O O . SER A 1 101 ? 10.530 6.127 -13.383 1.00 90.50 101 SER A O 1
ATOM 809 N N . TRP A 1 102 ? 9.694 7.793 -12.126 1.00 93.62 102 TRP A N 1
ATOM 810 C CA . TRP A 1 102 ? 9.936 8.853 -13.101 1.00 93.62 102 TRP A CA 1
ATOM 811 C C . TRP A 1 102 ? 11.422 8.981 -13.450 1.00 93.62 102 TRP A C 1
ATOM 813 O O . TRP A 1 102 ? 11.778 9.012 -14.625 1.00 93.62 102 TRP A O 1
ATOM 823 N N . ARG A 1 103 ? 12.311 8.993 -12.447 1.00 92.69 103 ARG A N 1
ATOM 824 C CA . ARG A 1 103 ? 13.765 9.070 -12.670 1.00 92.69 103 ARG A CA 1
ATOM 825 C C . ARG A 1 103 ? 14.300 7.862 -13.437 1.00 92.69 103 ARG A C 1
ATOM 827 O O . ARG A 1 103 ? 15.104 8.045 -14.348 1.00 92.69 103 ARG A O 1
ATOM 834 N N . ILE A 1 104 ? 13.863 6.651 -13.090 1.00 89.19 104 ILE A N 1
ATOM 835 C CA . ILE A 1 104 ? 14.251 5.422 -13.799 1.00 89.19 104 ILE A CA 1
ATOM 836 C C . ILE A 1 104 ? 13.779 5.491 -15.252 1.00 89.19 104 ILE A C 1
ATOM 838 O O . ILE A 1 104 ? 14.574 5.275 -16.166 1.00 89.19 104 ILE A O 1
ATOM 842 N N . MET A 1 105 ? 12.516 5.858 -15.471 1.00 91.69 105 MET A N 1
ATOM 843 C CA . MET A 1 105 ? 11.941 5.959 -16.809 1.00 91.69 105 MET A CA 1
ATOM 844 C C . MET A 1 105 ? 12.650 7.012 -17.659 1.00 91.69 105 MET A C 1
ATOM 846 O O . MET A 1 105 ? 12.973 6.750 -18.813 1.00 91.69 105 MET A O 1
ATOM 850 N N . ASN A 1 106 ? 12.962 8.174 -17.082 1.00 91.44 106 ASN A N 1
ATOM 851 C CA . ASN A 1 106 ? 13.696 9.231 -17.769 1.00 91.44 106 ASN A CA 1
ATOM 852 C C . ASN A 1 106 ? 15.096 8.766 -18.206 1.00 91.44 106 ASN A C 1
ATOM 854 O O . ASN A 1 106 ? 15.516 9.032 -19.333 1.00 91.44 106 ASN A O 1
ATOM 858 N N . THR A 1 107 ? 15.805 8.027 -17.346 1.00 89.69 107 THR A N 1
ATOM 859 C CA . THR A 1 107 ? 17.111 7.442 -17.689 1.00 89.69 107 THR A CA 1
ATOM 860 C C . THR A 1 107 ? 16.985 6.420 -18.818 1.00 89.69 107 THR A C 1
ATOM 862 O O . THR A 1 107 ? 17.727 6.506 -19.794 1.00 89.69 107 THR A O 1
ATOM 865 N N . LEU A 1 108 ? 16.023 5.496 -18.733 1.00 88.38 108 LEU A N 1
ATOM 866 C CA . LEU A 1 108 ? 15.790 4.486 -19.771 1.00 88.38 108 LEU A CA 1
ATOM 867 C C . LEU A 1 108 ? 15.412 5.126 -21.108 1.00 88.38 108 LEU A C 1
ATOM 869 O O . LEU A 1 108 ? 15.950 4.758 -22.148 1.00 88.38 108 LEU A O 1
ATOM 873 N N . TRP A 1 109 ? 14.539 6.132 -21.085 1.00 88.06 109 TRP A N 1
ATOM 874 C CA . TRP A 1 109 ? 14.141 6.859 -22.285 1.00 88.06 109 TRP A CA 1
ATOM 875 C C . TRP A 1 109 ? 15.312 7.614 -22.913 1.00 88.06 109 TRP A C 1
ATOM 877 O O . TRP A 1 109 ? 15.486 7.595 -24.130 1.00 88.06 109 TRP A O 1
ATOM 887 N N . THR A 1 110 ? 16.159 8.227 -22.083 1.00 89.44 110 THR A N 1
ATOM 888 C CA . THR A 1 110 ? 17.383 8.887 -22.549 1.00 89.44 110 THR A CA 1
ATOM 889 C C . THR A 1 110 ? 18.325 7.882 -23.209 1.00 89.44 110 THR A C 1
ATOM 891 O O . THR A 1 110 ? 18.829 8.165 -24.289 1.00 89.44 110 THR A O 1
ATOM 894 N N . GLN A 1 111 ? 18.510 6.691 -22.629 1.00 88.31 111 GLN A N 1
ATOM 895 C CA . GLN A 1 111 ? 19.328 5.625 -23.222 1.00 88.31 111 GLN A CA 1
ATOM 896 C C . GLN A 1 111 ? 18.759 5.104 -24.551 1.00 88.31 111 GLN A C 1
ATOM 898 O O . GLN A 1 111 ? 19.506 4.880 -25.501 1.00 88.31 111 GLN A O 1
ATOM 903 N N . VAL A 1 112 ? 17.437 4.937 -24.653 1.00 87.81 112 VAL A N 1
ATOM 904 C CA . VAL A 1 112 ? 16.780 4.558 -25.916 1.00 87.81 112 VAL A CA 1
ATOM 905 C C . VAL A 1 112 ? 16.991 5.644 -26.972 1.00 87.81 112 VAL A C 1
ATOM 907 O O . VAL A 1 112 ? 17.327 5.337 -28.117 1.00 87.81 112 VAL A O 1
ATOM 910 N N . LYS A 1 113 ? 16.847 6.919 -26.591 1.00 88.06 113 LYS A N 1
ATOM 911 C CA . LYS A 1 113 ? 17.051 8.059 -27.490 1.00 88.06 113 LYS A CA 1
ATOM 912 C C . LYS A 1 113 ? 18.495 8.143 -27.982 1.00 88.06 113 LYS A C 1
ATOM 914 O O . LYS A 1 113 ? 18.702 8.279 -29.184 1.00 88.06 113 LYS A O 1
ATOM 919 N N . THR A 1 114 ? 19.483 8.017 -27.096 1.00 87.25 114 THR A N 1
ATOM 920 C CA . THR A 1 114 ? 20.899 8.057 -27.490 1.00 87.25 114 THR A CA 1
ATOM 921 C C . THR A 1 114 ? 21.268 6.881 -28.388 1.00 87.25 114 THR A C 1
ATOM 923 O O . THR A 1 114 ? 21.946 7.086 -29.390 1.00 87.25 114 THR A O 1
ATOM 926 N N . LEU A 1 115 ? 20.771 5.669 -28.112 1.00 85.75 115 LEU A N 1
ATOM 927 C CA . LEU A 1 115 ? 20.971 4.516 -28.998 1.00 85.75 115 LEU A CA 1
ATOM 928 C C . LEU A 1 115 ? 20.363 4.745 -30.384 1.00 85.75 115 LEU A C 1
ATOM 930 O O . LEU A 1 115 ? 21.019 4.461 -31.385 1.00 85.75 115 LEU A O 1
ATOM 934 N N . ARG A 1 116 ? 19.149 5.304 -30.451 1.00 85.69 116 ARG A N 1
ATOM 935 C CA . ARG A 1 116 ? 18.506 5.669 -31.720 1.00 85.69 116 ARG A CA 1
ATOM 936 C C . ARG A 1 116 ? 19.328 6.715 -32.479 1.00 85.69 116 ARG A C 1
ATOM 938 O O . ARG A 1 116 ? 19.554 6.550 -33.671 1.00 85.69 116 ARG A O 1
ATOM 945 N N . GLU A 1 117 ? 19.808 7.761 -31.810 1.00 87.44 117 GLU A N 1
ATOM 946 C CA . GLU A 1 117 ? 20.643 8.792 -32.440 1.00 87.44 117 GLU A CA 1
ATOM 947 C C . GLU A 1 117 ? 21.977 8.230 -32.955 1.00 87.44 117 GLU A C 1
ATOM 949 O O . GLU A 1 117 ? 22.384 8.551 -34.072 1.00 87.44 117 GLU A O 1
ATOM 954 N N . CYS A 1 118 ? 22.639 7.358 -32.188 1.00 84.12 118 CYS A N 1
ATOM 955 C CA . CYS A 1 118 ? 23.860 6.671 -32.615 1.00 84.12 118 CYS A CA 1
ATOM 956 C C . CYS A 1 118 ? 23.614 5.774 -33.836 1.00 84.12 118 CYS A C 1
ATOM 958 O O . CYS A 1 118 ? 24.396 5.811 -34.788 1.00 84.12 118 CYS A O 1
ATOM 960 N N . ALA A 1 119 ? 22.512 5.017 -33.836 1.00 81.81 119 ALA A N 1
ATOM 961 C CA . ALA A 1 119 ? 22.099 4.179 -34.959 1.00 81.81 119 ALA A CA 1
ATOM 962 C C . ALA A 1 119 ? 21.879 5.016 -36.232 1.00 81.81 119 ALA A C 1
ATOM 964 O O . ALA A 1 119 ? 22.434 4.710 -37.288 1.00 81.81 119 ALA A O 1
ATOM 965 N N . THR A 1 120 ? 21.148 6.129 -36.113 1.00 82.81 120 THR A N 1
ATOM 966 C CA . THR A 1 120 ? 20.887 7.055 -37.223 1.00 82.81 120 THR A CA 1
ATOM 967 C C . THR A 1 120 ? 22.173 7.681 -37.759 1.00 82.81 120 THR A C 1
ATOM 969 O O . THR A 1 120 ? 22.384 7.698 -38.970 1.00 82.81 120 THR A O 1
ATOM 972 N N . ARG A 1 121 ? 23.071 8.163 -36.885 1.00 85.31 121 ARG A N 1
ATOM 973 C CA . ARG A 1 121 ? 24.352 8.761 -37.308 1.00 85.31 121 ARG A CA 1
ATOM 974 C C . ARG A 1 121 ? 25.228 7.768 -38.068 1.00 85.31 121 ARG A C 1
ATOM 976 O O . ARG A 1 121 ? 25.831 8.149 -39.068 1.00 85.31 121 ARG A O 1
ATOM 983 N N . ARG A 1 122 ? 25.282 6.507 -37.629 1.00 80.12 122 ARG A N 1
ATOM 984 C CA . ARG A 1 122 ? 26.031 5.454 -38.331 1.00 80.12 122 ARG A CA 1
ATOM 985 C C . ARG A 1 122 ? 25.434 5.156 -39.700 1.00 80.12 122 ARG A C 1
ATOM 987 O O . ARG A 1 122 ? 26.163 5.182 -40.683 1.00 80.12 122 ARG A O 1
ATOM 994 N N . CYS A 1 123 ? 24.116 4.981 -39.775 1.00 77.69 123 CYS A N 1
ATOM 995 C CA . CYS A 1 123 ? 23.406 4.760 -41.034 1.00 77.69 123 CYS A CA 1
ATOM 996 C C . CYS A 1 123 ? 23.700 5.873 -42.057 1.00 77.69 123 CYS A C 1
ATOM 998 O O . CYS A 1 123 ? 24.095 5.606 -43.192 1.00 77.69 123 CYS A O 1
ATOM 1000 N N . LEU A 1 124 ? 23.614 7.128 -41.614 1.00 80.31 124 LEU A N 1
ATOM 1001 C CA . LEU A 1 124 ? 23.942 8.300 -42.419 1.00 80.31 124 LEU A CA 1
ATOM 1002 C C . LEU A 1 124 ? 25.412 8.333 -42.871 1.00 80.31 124 LEU A C 1
ATOM 1004 O O . LEU A 1 124 ? 25.688 8.642 -44.032 1.00 80.31 124 LEU A O 1
ATOM 1008 N N . SER A 1 125 ? 26.349 7.992 -41.982 1.00 81.88 125 SER A N 1
ATOM 1009 C CA . SER A 1 125 ? 27.780 7.910 -42.302 1.00 81.88 125 SER A CA 1
ATOM 1010 C C . SER A 1 125 ? 28.063 6.852 -43.374 1.00 81.88 125 SER A C 1
ATOM 1012 O O . SER A 1 125 ? 28.771 7.135 -44.342 1.00 81.88 125 SER A O 1
ATOM 1014 N N . SER A 1 126 ? 27.460 5.664 -43.261 1.00 76.56 126 SER A N 1
ATOM 1015 C CA . SER A 1 126 ? 27.598 4.592 -44.254 1.00 76.56 126 SER A CA 1
ATOM 1016 C C . SER A 1 126 ? 26.998 4.984 -45.612 1.00 76.56 126 SER A C 1
ATOM 1018 O O . SER A 1 126 ? 27.603 4.727 -46.652 1.00 76.56 126 SER A O 1
ATOM 1020 N N . CYS A 1 127 ? 25.848 5.669 -45.634 1.00 77.44 127 CYS A N 1
ATOM 1021 C CA . CYS A 1 127 ? 25.259 6.193 -46.872 1.00 77.44 127 CYS A CA 1
ATOM 1022 C C . CYS A 1 127 ? 26.176 7.218 -47.561 1.00 77.44 127 CYS A C 1
ATOM 1024 O O . CYS A 1 127 ? 26.377 7.151 -48.775 1.00 77.44 127 CYS A O 1
ATOM 1026 N N . ALA A 1 128 ? 26.778 8.132 -46.793 1.00 79.81 128 ALA A N 1
ATOM 1027 C CA . ALA A 1 128 ? 27.704 9.130 -47.323 1.00 79.81 128 ALA A CA 1
ATOM 1028 C C . ALA A 1 128 ? 29.001 8.503 -47.871 1.00 79.81 128 ALA A C 1
ATOM 1030 O O . ALA A 1 128 ? 29.499 8.936 -48.913 1.00 79.81 128 ALA A O 1
ATOM 1031 N N . ALA A 1 129 ? 29.536 7.471 -47.208 1.00 78.56 129 ALA A N 1
ATOM 1032 C CA . ALA A 1 129 ? 30.707 6.730 -47.680 1.00 78.56 129 ALA A CA 1
ATOM 1033 C C . ALA A 1 129 ? 30.430 6.019 -49.018 1.00 78.56 129 ALA A C 1
ATOM 1035 O O . 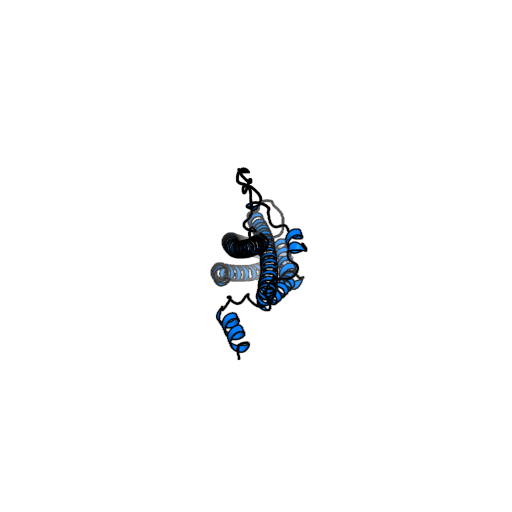ALA A 1 129 ? 31.200 6.162 -49.970 1.00 78.56 129 ALA A O 1
ATOM 1036 N N . ASN A 1 130 ? 29.282 5.346 -49.133 1.00 74.75 130 ASN A N 1
ATOM 1037 C CA . ASN A 1 130 ? 28.875 4.666 -50.365 1.00 74.75 130 ASN A CA 1
ATOM 1038 C C . ASN A 1 130 ? 28.616 5.637 -51.526 1.00 74.75 130 ASN A C 1
ATOM 1040 O O . ASN A 1 130 ? 28.917 5.318 -52.677 1.00 74.75 130 ASN A O 1
ATOM 1044 N N . GLN A 1 131 ? 28.096 6.836 -51.244 1.00 77.06 131 GLN A N 1
ATOM 1045 C CA . GLN A 1 131 ? 27.892 7.858 -52.270 1.00 77.06 131 GLN A CA 1
ATOM 1046 C C . GLN A 1 131 ? 29.222 8.370 -52.839 1.00 77.06 131 GLN A C 1
ATOM 1048 O O . GLN A 1 131 ? 29.333 8.518 -54.054 1.00 77.06 131 GLN A O 1
ATOM 1053 N N . LYS A 1 132 ? 30.246 8.579 -51.997 1.00 74.31 132 LYS A N 1
ATOM 1054 C CA . LYS A 1 132 ? 31.591 8.978 -52.454 1.00 74.31 132 LYS A CA 1
ATOM 1055 C C . LYS A 1 132 ? 32.235 7.931 -53.364 1.00 74.31 132 LYS A C 1
ATOM 1057 O O . LYS A 1 132 ? 32.893 8.307 -54.324 1.00 74.31 132 LYS A O 1
ATOM 1062 N N . LEU A 1 133 ? 32.012 6.642 -53.100 1.00 67.69 133 LEU A N 1
ATOM 1063 C CA . LEU A 1 133 ? 32.548 5.550 -53.922 1.00 67.69 133 LEU A CA 1
ATOM 1064 C C . LEU A 1 133 ? 31.892 5.463 -55.314 1.00 67.69 133 LEU A C 1
ATOM 1066 O O . LEU A 1 133 ? 32.484 4.921 -56.242 1.00 67.69 133 LEU A O 1
ATOM 1070 N N . ARG A 1 134 ? 30.658 5.965 -55.460 1.00 63.34 134 ARG A N 1
ATOM 1071 C CA . ARG A 1 134 ? 29.903 5.940 -56.722 1.00 63.34 134 ARG A CA 1
ATOM 1072 C C . ARG A 1 134 ? 30.135 7.144 -57.622 1.00 63.34 134 ARG A C 1
ATOM 1074 O O . ARG A 1 134 ? 29.666 7.093 -58.753 1.00 63.34 134 ARG A O 1
ATOM 1081 N N . VAL A 1 135 ? 30.801 8.204 -57.162 1.00 63.34 135 VAL A N 1
ATOM 1082 C CA . VAL A 1 135 ? 31.161 9.315 -58.051 1.00 63.34 135 VAL A CA 1
ATOM 1083 C C . VAL A 1 135 ? 32.252 8.791 -58.989 1.00 63.34 135 VAL A C 1
ATOM 1085 O O . VAL A 1 135 ? 33.355 8.520 -58.510 1.00 63.34 135 VAL A O 1
ATOM 1088 N N . PRO A 1 136 ? 31.965 8.576 -60.288 1.00 58.84 136 PRO A N 1
ATOM 1089 C CA . PRO A 1 136 ? 32.976 8.105 -61.216 1.00 58.84 136 PRO A CA 1
ATOM 1090 C C . PRO A 1 136 ? 34.090 9.147 -61.256 1.00 58.84 136 PRO A C 1
ATOM 1092 O O . PRO A 1 136 ? 33.815 10.345 -61.360 1.00 58.84 136 PRO A O 1
ATOM 1095 N N . THR A 1 137 ? 35.336 8.691 -61.122 1.00 58.28 137 THR A N 1
ATOM 1096 C CA . THR A 1 137 ? 36.525 9.522 -61.309 1.00 58.28 137 THR A CA 1
ATOM 1097 C C . THR A 1 137 ? 36.321 10.318 -62.594 1.00 58.28 137 THR A C 1
ATOM 1099 O O . THR A 1 137 ? 36.105 9.681 -63.628 1.00 58.28 137 THR A O 1
ATOM 1102 N N . PRO A 1 138 ? 36.299 11.663 -62.556 1.00 56.09 138 PRO A N 1
ATOM 1103 C CA . PRO A 1 138 ? 36.069 12.439 -63.760 1.00 56.09 138 PRO A CA 1
ATOM 1104 C C . PRO A 1 138 ? 37.175 12.081 -64.747 1.00 56.09 138 PRO A C 1
ATOM 1106 O O . PRO A 1 138 ? 38.353 12.356 -64.504 1.00 56.09 138 PRO A O 1
ATOM 1109 N N . THR A 1 139 ? 36.800 11.398 -65.826 1.00 53.84 139 THR A N 1
ATOM 1110 C CA . THR A 1 139 ? 37.665 11.222 -66.982 1.00 53.84 139 THR A CA 1
ATOM 1111 C C . THR A 1 139 ? 37.993 12.629 -67.448 1.00 53.84 139 THR A C 1
ATOM 1113 O O . THR A 1 139 ? 37.096 13.433 -67.694 1.00 53.84 139 THR A O 1
ATOM 1116 N N . TYR A 1 140 ? 39.281 12.946 -67.425 1.00 57.19 140 TYR A N 1
ATOM 1117 C CA . TYR A 1 140 ? 39.839 14.269 -67.655 1.00 57.19 140 TYR A CA 1
ATOM 1118 C C . TYR A 1 140 ? 39.685 14.643 -69.131 1.00 57.19 140 TYR A C 1
ATOM 1120 O O . TYR A 1 140 ? 40.658 14.665 -69.865 1.00 57.19 140 TYR A O 1
ATOM 1128 N N . GLU A 1 141 ? 38.465 14.897 -69.588 1.00 56.25 141 GLU A N 1
ATOM 1129 C CA . GLU A 1 141 ? 38.217 15.485 -70.894 1.00 56.25 141 GLU A CA 1
ATOM 1130 C C . GLU A 1 141 ? 36.877 16.230 -70.870 1.00 56.25 141 GLU A C 1
ATOM 1132 O O . GLU A 1 141 ? 35.797 15.651 -70.868 1.00 56.25 141 GLU A O 1
ATOM 1137 N N . GLU A 1 142 ? 37.029 17.554 -70.859 1.00 53.22 142 GLU A N 1
ATOM 1138 C CA . GLU A 1 142 ? 36.143 18.531 -71.484 1.00 53.22 142 GLU A CA 1
ATOM 1139 C C . GLU A 1 142 ? 35.003 19.180 -70.673 1.00 53.22 142 GLU A C 1
ATOM 1141 O O . GLU A 1 142 ? 34.183 18.563 -70.001 1.00 53.22 142 GLU A O 1
ATOM 1146 N N . SER A 1 143 ? 34.948 20.500 -70.882 1.00 48.03 143 SER A N 1
ATOM 1147 C CA . SER A 1 143 ? 33.833 21.422 -70.674 1.00 48.03 143 SER A CA 1
ATOM 1148 C C . SER A 1 143 ? 33.670 22.045 -69.288 1.00 48.03 143 SER A C 1
ATOM 1150 O O . SER A 1 143 ? 32.888 21.623 -68.439 1.00 48.03 143 SER A O 1
ATOM 1152 N N . ALA A 1 144 ? 34.339 23.191 -69.153 1.00 56.97 144 ALA A N 1
ATOM 1153 C CA . ALA A 1 144 ? 33.882 24.308 -68.346 1.00 56.97 144 ALA A CA 1
ATOM 1154 C C . ALA A 1 144 ? 32.397 24.635 -68.612 1.00 56.97 144 ALA A C 1
ATOM 1156 O O . ALA A 1 144 ? 31.877 24.384 -69.698 1.00 56.97 144 ALA A O 1
ATOM 1157 N N . ASP A 1 145 ? 31.778 25.276 -67.623 1.00 59.34 145 ASP A N 1
ATOM 1158 C CA . ASP A 1 145 ? 30.486 25.965 -67.707 1.00 59.34 145 ASP A CA 1
ATOM 1159 C C . ASP A 1 145 ? 29.220 25.130 -67.434 1.00 59.34 145 ASP A C 1
ATOM 1161 O O . ASP A 1 145 ? 28.345 24.955 -68.282 1.00 59.34 145 ASP A O 1
ATOM 1165 N N . ARG A 1 146 ? 29.058 24.683 -66.179 1.00 50.41 146 ARG A N 1
ATOM 1166 C CA . ARG A 1 146 ? 27.719 24.681 -65.569 1.00 50.41 146 ARG A CA 1
ATOM 1167 C C . ARG A 1 146 ? 27.756 24.727 -64.045 1.00 50.41 146 ARG A C 1
ATOM 1169 O O . ARG A 1 146 ? 27.914 23.729 -63.348 1.00 50.41 146 ARG A O 1
ATOM 1176 N N . THR A 1 147 ? 27.576 25.936 -63.535 1.00 54.84 147 THR A N 1
ATOM 1177 C CA . THR A 1 147 ? 27.380 26.255 -62.122 1.00 54.84 147 THR A CA 1
ATOM 1178 C C . THR A 1 147 ? 25.959 25.867 -61.700 1.00 54.84 147 THR A C 1
ATOM 1180 O O . THR A 1 147 ? 25.091 26.723 -61.555 1.00 54.84 147 THR A O 1
ATOM 1183 N N . GLU A 1 148 ? 25.685 24.575 -61.516 1.00 49.72 148 GLU A N 1
ATOM 1184 C CA . GLU A 1 148 ? 24.453 24.130 -60.856 1.00 49.72 148 GLU A CA 1
ATOM 1185 C C . GLU A 1 148 ? 24.707 23.959 -59.357 1.00 49.72 148 GLU A C 1
ATOM 1187 O O . GLU A 1 148 ? 25.275 22.979 -58.874 1.00 49.72 148 GLU A O 1
ATOM 1192 N N . VAL A 1 149 ? 24.284 24.987 -58.622 1.00 50.69 149 VAL A N 1
ATOM 1193 C CA . VAL A 1 149 ? 24.170 25.032 -57.165 1.00 50.69 149 VAL A CA 1
ATOM 1194 C C . VAL A 1 149 ? 23.178 23.949 -56.730 1.00 50.69 149 VAL A C 1
ATOM 1196 O O . VAL A 1 149 ? 21.978 24.188 -56.601 1.00 50.69 149 VAL A O 1
ATOM 1199 N N . TYR A 1 150 ? 23.673 22.728 -56.532 1.00 47.00 150 TYR A N 1
ATOM 1200 C CA . TYR A 1 150 ? 22.872 21.626 -56.017 1.00 47.00 150 TYR A CA 1
ATOM 1201 C C . TYR A 1 150 ? 22.453 21.918 -54.572 1.00 47.00 150 TYR A C 1
ATOM 1203 O O . TYR A 1 150 ? 23.273 22.050 -53.662 1.00 47.00 150 TYR A O 1
ATOM 1211 N N . GLN A 1 151 ? 21.136 22.002 -54.379 1.00 45.91 151 GLN A N 1
ATOM 1212 C CA . GLN A 1 151 ? 20.422 22.057 -53.106 1.00 45.91 151 GLN A CA 1
ATOM 1213 C C . GLN A 1 151 ? 20.765 20.848 -52.216 1.00 45.91 151 GLN A C 1
ATOM 1215 O O . GLN A 1 151 ? 19.996 19.904 -52.064 1.00 45.91 151 GLN A O 1
ATOM 1220 N N . GLN A 1 152 ? 21.906 20.898 -51.538 1.00 47.28 152 GLN A N 1
ATOM 1221 C CA . GLN A 1 152 ? 22.291 19.962 -50.480 1.00 47.28 152 GLN A CA 1
ATOM 1222 C C . GLN A 1 152 ? 21.661 20.368 -49.134 1.00 47.28 152 GLN A C 1
ATOM 1224 O O . GLN A 1 152 ? 22.322 20.420 -48.099 1.00 47.28 152 GLN A O 1
ATOM 1229 N N . LYS A 1 153 ? 20.374 20.739 -49.138 1.00 44.19 153 LYS A N 1
ATOM 1230 C CA . LYS A 1 153 ? 19.699 21.316 -47.966 1.00 44.19 153 LYS A CA 1
ATOM 1231 C C . LYS A 1 153 ? 18.255 20.822 -47.835 1.00 44.19 153 LYS A C 1
ATOM 1233 O O . LYS A 1 153 ? 17.339 21.614 -47.990 1.00 44.19 153 LYS A O 1
ATOM 1238 N N . SER A 1 154 ? 18.056 19.534 -47.533 1.00 48.19 154 SER A N 1
ATOM 1239 C CA . SER A 1 154 ? 16.850 19.057 -46.805 1.00 48.19 154 SER A CA 1
ATOM 1240 C C . SER A 1 154 ? 16.828 17.558 -46.470 1.00 48.19 154 SER A C 1
ATOM 1242 O O . SER A 1 154 ? 16.073 17.166 -45.585 1.00 48.19 154 SER A O 1
ATOM 1244 N N . VAL A 1 155 ? 17.657 16.712 -47.097 1.00 50.94 155 VAL A N 1
ATOM 1245 C CA . VAL A 1 155 ? 17.578 15.241 -46.912 1.00 50.94 155 VAL A CA 1
ATOM 1246 C C . VAL A 1 155 ? 17.940 14.779 -45.486 1.00 50.94 155 VAL A C 1
ATOM 1248 O O . VAL A 1 155 ? 17.511 13.719 -45.043 1.00 50.94 155 VAL A O 1
ATOM 1251 N N . TRP A 1 156 ? 18.660 15.597 -44.718 1.00 48.03 156 TRP A N 1
ATOM 1252 C CA . TRP A 1 156 ? 19.159 15.244 -43.381 1.00 48.03 156 TRP A CA 1
ATOM 1253 C C . TRP A 1 156 ? 18.110 15.265 -42.255 1.00 48.03 156 TRP A C 1
ATOM 1255 O O . TRP A 1 156 ? 18.430 14.858 -41.142 1.00 48.03 156 TRP A O 1
ATOM 1265 N N . ASN A 1 157 ? 16.875 15.705 -42.528 1.00 50.62 157 ASN A N 1
ATOM 1266 C CA . ASN A 1 157 ? 15.792 15.756 -41.534 1.00 50.62 157 ASN A CA 1
ATOM 1267 C C . ASN A 1 157 ? 14.718 14.674 -41.735 1.00 50.62 157 ASN A C 1
ATOM 1269 O O . ASN A 1 157 ? 13.700 14.701 -41.045 1.00 50.62 157 ASN A O 1
ATOM 1273 N N . ALA A 1 158 ? 14.906 13.741 -42.673 1.00 56.91 158 ALA A N 1
ATOM 1274 C CA . ALA A 1 158 ? 13.991 12.618 -42.816 1.00 56.91 158 ALA A CA 1
ATOM 1275 C C . ALA A 1 158 ? 14.142 11.694 -41.599 1.00 56.91 158 ALA A C 1
ATOM 1277 O O . ALA A 1 158 ? 15.178 11.058 -41.400 1.00 56.91 158 ALA A O 1
ATOM 1278 N N . GLU A 1 159 ? 13.113 11.667 -40.756 1.00 53.78 159 GLU A N 1
ATOM 1279 C CA . GLU A 1 159 ? 13.011 10.742 -39.635 1.00 53.78 159 GLU A CA 1
ATOM 1280 C C . GLU A 1 159 ? 13.133 9.314 -40.189 1.00 53.78 159 GLU A C 1
ATOM 1282 O O . GLU A 1 159 ? 12.356 8.908 -41.052 1.00 53.78 159 GLU A O 1
ATOM 1287 N N . VAL A 1 160 ? 14.166 8.579 -39.763 1.00 55.94 160 VAL A N 1
ATOM 1288 C CA . VAL A 1 160 ? 14.439 7.215 -40.239 1.00 55.94 160 VAL A CA 1
ATOM 1289 C C . VAL A 1 160 ? 13.289 6.314 -39.788 1.00 55.94 160 VAL A C 1
ATOM 1291 O O . VAL A 1 160 ? 13.248 5.865 -38.642 1.00 55.94 160 VAL A O 1
ATOM 1294 N N . THR A 1 161 ? 12.327 6.086 -40.677 1.00 66.50 161 THR A N 1
ATOM 1295 C CA . THR A 1 161 ? 11.202 5.173 -40.466 1.00 66.50 161 THR A CA 1
ATOM 1296 C C . THR A 1 161 ? 11.670 3.718 -40.506 1.00 66.50 161 THR A C 1
ATOM 1298 O O . THR A 1 161 ? 12.656 3.392 -41.166 1.00 66.50 161 THR A O 1
ATOM 1301 N N . ASP A 1 162 ? 10.937 2.813 -39.849 1.00 63.66 162 ASP A N 1
ATOM 1302 C CA . ASP A 1 162 ? 11.226 1.364 -39.845 1.00 63.66 162 ASP A CA 1
ATOM 1303 C C . ASP A 1 162 ? 11.321 0.766 -41.266 1.00 63.66 162 ASP A C 1
ATOM 1305 O O . ASP A 1 162 ? 12.037 -0.207 -41.490 1.00 63.66 162 ASP A O 1
ATOM 1309 N N . SER A 1 163 ? 10.664 1.389 -42.249 1.00 66.19 163 SER A N 1
ATOM 1310 C CA . SER A 1 163 ? 10.756 1.038 -43.670 1.00 66.19 163 SER A CA 1
ATOM 1311 C C . SER A 1 163 ? 12.132 1.307 -44.292 1.00 66.19 163 SER A C 1
ATOM 1313 O O . SER A 1 163 ? 12.529 0.617 -45.228 1.00 66.19 163 SER A O 1
ATOM 1315 N N . LEU A 1 164 ? 12.885 2.284 -43.778 1.00 63.78 164 LEU A N 1
ATOM 1316 C CA . LEU A 1 164 ? 14.190 2.670 -44.317 1.00 63.78 164 LEU A CA 1
ATOM 1317 C C . LEU A 1 164 ? 15.276 1.652 -43.933 1.00 63.78 164 LEU A C 1
ATOM 1319 O O . LEU A 1 164 ? 16.159 1.366 -44.741 1.00 63.78 164 LEU A O 1
ATOM 1323 N N . TRP A 1 165 ? 15.124 1.022 -42.761 1.00 60.31 165 TRP A N 1
ATOM 1324 C CA . TRP A 1 165 ? 15.925 -0.122 -42.302 1.00 60.31 165 TRP A CA 1
ATOM 1325 C C . TRP A 1 165 ? 15.755 -1.385 -43.160 1.00 60.31 165 TRP A C 1
ATOM 1327 O O . TRP A 1 165 ? 16.539 -2.317 -43.021 1.00 60.31 165 TRP A O 1
ATOM 1337 N N . GLN A 1 166 ? 14.727 -1.447 -44.014 1.00 58.69 166 GLN A N 1
ATOM 1338 C CA . GLN A 1 166 ? 14.429 -2.610 -44.859 1.00 58.69 166 GLN A CA 1
ATOM 1339 C C . GLN A 1 166 ? 14.738 -2.385 -46.349 1.00 58.69 166 GLN A C 1
ATOM 1341 O O . GLN A 1 166 ? 14.477 -3.268 -47.160 1.00 58.69 166 GLN A O 1
ATOM 1346 N N . SER A 1 167 ? 15.259 -1.217 -46.744 1.00 61.72 167 SER A N 1
ATOM 1347 C CA . SER A 1 167 ? 15.462 -0.900 -48.166 1.00 61.72 167 SER A CA 1
ATOM 1348 C C . SER A 1 167 ? 16.707 -1.575 -48.772 1.00 61.72 167 SER A C 1
ATOM 1350 O O . SER A 1 167 ? 17.763 -1.642 -48.146 1.00 61.72 167 SER A O 1
ATOM 1352 N N . SER A 1 168 ? 16.610 -2.006 -50.037 1.00 52.94 168 SER A N 1
ATOM 1353 C CA . SER A 1 168 ? 17.683 -2.671 -50.809 1.00 52.94 168 SER A CA 1
ATOM 1354 C C . SER A 1 168 ? 18.890 -1.778 -51.135 1.00 52.94 168 SER A C 1
ATOM 1356 O O . SER A 1 168 ? 19.897 -2.240 -51.662 1.00 52.94 168 SER A O 1
ATOM 1358 N N . LEU A 1 169 ? 18.854 -0.490 -50.774 1.00 53.19 169 LEU A N 1
ATOM 1359 C CA . LEU A 1 169 ? 20.023 0.400 -50.842 1.00 53.19 169 LEU A CA 1
ATOM 1360 C C . LEU A 1 169 ? 21.137 0.011 -49.851 1.00 53.19 169 LEU A C 1
ATOM 1362 O O . LEU A 1 169 ? 22.247 0.537 -49.939 1.00 53.19 169 LEU A O 1
ATOM 1366 N N . PHE A 1 170 ? 20.847 -0.911 -48.933 1.00 53.03 170 PHE A N 1
ATOM 1367 C CA . PHE A 1 170 ? 21.783 -1.480 -47.965 1.00 53.03 170 PHE A CA 1
ATOM 1368 C C . PHE A 1 170 ? 22.362 -2.833 -48.411 1.00 53.03 170 PHE A C 1
ATOM 1370 O O . PHE A 1 170 ? 23.155 -3.428 -47.680 1.00 53.03 170 PHE A O 1
ATOM 1377 N N . GLU A 1 171 ? 22.004 -3.313 -49.605 1.00 51.50 171 GLU A N 1
ATOM 1378 C CA . GLU A 1 171 ? 22.400 -4.629 -50.098 1.00 51.50 171 GLU A CA 1
ATOM 1379 C C . GLU A 1 171 ? 23.844 -4.610 -50.650 1.00 51.50 171 GLU A C 1
ATOM 1381 O O . GLU A 1 171 ? 24.136 -4.194 -51.769 1.00 51.50 171 GLU A O 1
ATOM 1386 N N . ASP A 1 172 ? 24.745 -5.040 -49.764 1.00 54.44 172 ASP A N 1
ATOM 1387 C CA . ASP A 1 172 ? 25.895 -5.915 -50.025 1.00 54.44 172 ASP A CA 1
ATOM 1388 C C . ASP A 1 172 ? 27.191 -5.343 -50.637 1.00 54.44 172 ASP A C 1
ATOM 1390 O O . ASP A 1 172 ? 27.706 -5.791 -51.660 1.00 54.44 172 ASP A O 1
ATOM 1394 N N . ARG A 1 173 ? 27.797 -4.381 -49.925 1.00 55.53 173 ARG A N 1
ATOM 1395 C CA . ARG A 1 173 ? 29.261 -4.148 -49.961 1.00 55.53 173 ARG A CA 1
ATOM 1396 C C . ARG A 1 173 ? 29.898 -3.833 -48.603 1.00 55.53 173 ARG A C 1
ATOM 1398 O O . ARG A 1 173 ? 31.055 -3.429 -48.549 1.00 55.53 173 ARG A O 1
ATOM 1405 N N . ARG A 1 174 ? 29.134 -3.970 -47.518 1.00 59.62 174 ARG A N 1
ATOM 1406 C CA . ARG A 1 174 ? 29.623 -3.716 -46.159 1.00 59.62 174 ARG A CA 1
ATOM 1407 C C . ARG A 1 174 ? 30.438 -4.906 -45.683 1.00 59.62 174 ARG A C 1
ATOM 1409 O O . ARG A 1 174 ? 29.996 -6.040 -45.860 1.00 59.62 174 ARG A O 1
ATOM 1416 N N . GLU A 1 175 ? 31.592 -4.628 -45.089 1.00 71.25 175 GLU A N 1
ATOM 1417 C CA . GLU A 1 175 ? 32.428 -5.636 -44.441 1.00 71.25 175 GLU A CA 1
ATOM 1418 C C . GLU A 1 175 ? 31.600 -6.377 -43.374 1.00 71.25 175 GLU A C 1
ATOM 1420 O O . GLU A 1 175 ? 30.750 -5.780 -42.705 1.00 71.25 175 GLU A O 1
ATOM 1425 N N . ASP A 1 176 ? 31.803 -7.689 -43.232 1.00 76.50 176 ASP A N 1
ATOM 1426 C CA . ASP A 1 176 ? 30.940 -8.552 -42.409 1.00 76.50 176 ASP A CA 1
ATOM 1427 C C . ASP A 1 176 ? 30.829 -8.087 -40.944 1.00 76.50 176 ASP A C 1
ATOM 1429 O O . ASP A 1 176 ? 29.796 -8.288 -40.299 1.00 76.50 176 ASP A O 1
ATOM 1433 N N . TRP A 1 177 ? 31.841 -7.379 -40.429 1.00 73.56 177 TRP A N 1
ATOM 1434 C CA . TRP A 1 177 ? 31.815 -6.800 -39.085 1.00 73.56 177 TRP A CA 1
ATOM 1435 C C . TRP A 1 177 ? 30.774 -5.680 -38.920 1.00 73.56 177 TRP A C 1
ATOM 1437 O O . TRP A 1 177 ? 30.189 -5.568 -37.842 1.00 73.56 177 TRP A O 1
ATOM 1447 N N . GLU A 1 178 ? 30.473 -4.889 -39.960 1.00 76.62 178 GLU A N 1
ATOM 1448 C CA . GLU A 1 178 ? 29.451 -3.831 -39.890 1.00 76.62 178 GLU A CA 1
ATOM 1449 C C . GLU A 1 178 ? 28.052 -4.434 -39.753 1.00 76.62 178 GLU A C 1
ATOM 1451 O O . GLU A 1 178 ? 27.237 -3.954 -38.962 1.00 76.62 178 GLU A O 1
ATOM 1456 N N . LYS A 1 179 ? 27.782 -5.524 -40.485 1.00 77.75 179 LYS A N 1
ATOM 1457 C CA . LYS A 1 179 ? 26.510 -6.257 -40.391 1.00 77.75 179 LYS A CA 1
ATOM 1458 C C . LYS A 1 179 ? 26.327 -6.845 -38.992 1.00 77.75 179 LYS A C 1
ATOM 1460 O O . LYS A 1 179 ? 25.236 -6.768 -38.427 1.00 77.75 179 LYS A O 1
ATOM 1465 N N . VAL A 1 180 ? 27.391 -7.416 -38.420 1.00 80.31 180 VAL A N 1
ATOM 1466 C CA . VAL A 1 180 ? 27.373 -7.967 -37.057 1.00 80.31 180 VAL A CA 1
ATOM 1467 C C . VAL A 1 180 ? 27.126 -6.871 -36.016 1.00 80.31 180 VAL A C 1
ATOM 1469 O O . VAL A 1 180 ? 26.291 -7.058 -35.127 1.00 80.31 180 VAL A O 1
ATOM 1472 N N . ASP A 1 181 ? 27.786 -5.717 -36.132 1.00 81.19 181 ASP A N 1
ATOM 1473 C CA . ASP A 1 181 ? 27.592 -4.593 -35.209 1.00 81.19 181 ASP A CA 1
ATOM 1474 C C . ASP A 1 181 ? 26.183 -3.985 -35.320 1.00 81.19 181 ASP A C 1
ATOM 1476 O O . ASP A 1 181 ? 25.539 -3.716 -34.304 1.00 81.19 181 ASP A O 1
ATOM 1480 N N . GLU A 1 182 ? 25.643 -3.844 -36.535 1.00 82.00 182 GLU A N 1
ATOM 1481 C CA . GLU A 1 182 ? 24.276 -3.363 -36.764 1.00 82.00 182 GLU A CA 1
ATOM 1482 C C . GLU A 1 182 ? 23.228 -4.311 -36.162 1.00 82.00 182 GLU A C 1
ATOM 1484 O O . GLU A 1 182 ? 22.323 -3.868 -35.442 1.00 82.00 182 GLU A O 1
ATOM 1489 N N . MET A 1 183 ? 23.383 -5.624 -36.375 1.00 82.38 183 MET A N 1
ATOM 1490 C CA . MET A 1 183 ? 22.532 -6.637 -35.747 1.00 82.38 183 MET A CA 1
ATOM 1491 C C . MET A 1 183 ? 22.608 -6.566 -34.217 1.00 82.38 183 MET A C 1
ATOM 1493 O O . MET A 1 183 ? 21.569 -6.594 -33.549 1.00 82.38 183 MET A O 1
ATOM 1497 N N . MET A 1 184 ? 23.809 -6.406 -33.653 1.00 83.00 184 MET A N 1
ATOM 1498 C CA . MET A 1 184 ? 23.995 -6.263 -32.208 1.00 83.00 184 MET A CA 1
ATOM 1499 C C . MET A 1 184 ? 23.328 -4.986 -31.669 1.00 83.00 184 MET A C 1
ATOM 1501 O O . MET A 1 184 ? 22.677 -5.025 -30.620 1.00 83.00 184 MET A O 1
ATOM 1505 N N . LEU A 1 185 ? 23.453 -3.855 -32.369 1.00 82.81 185 LEU A N 1
ATOM 1506 C CA . LEU A 1 185 ? 22.852 -2.580 -31.970 1.00 82.81 185 LEU A CA 1
ATOM 1507 C C . LEU A 1 185 ? 21.319 -2.658 -31.984 1.00 82.81 185 LEU A C 1
ATOM 1509 O O . LEU A 1 185 ? 20.667 -2.226 -31.029 1.00 82.81 185 LEU A O 1
ATOM 1513 N N . LYS A 1 186 ? 20.747 -3.269 -33.030 1.00 83.62 186 LYS A N 1
ATOM 1514 C CA . LYS A 1 186 ? 19.304 -3.507 -33.158 1.00 83.62 186 LYS A CA 1
ATOM 1515 C C . LYS A 1 186 ? 18.787 -4.412 -32.041 1.00 83.62 186 LYS A C 1
ATOM 1517 O O . LYS A 1 186 ? 17.816 -4.065 -31.371 1.00 83.62 186 LYS A O 1
ATOM 1522 N N . GLN A 1 187 ? 19.483 -5.517 -31.767 1.00 85.44 187 GLN A N 1
ATOM 1523 C CA . GLN A 1 187 ? 19.132 -6.427 -30.675 1.00 85.44 187 GLN A CA 1
ATOM 1524 C C . GLN A 1 187 ? 19.152 -5.717 -29.311 1.00 85.44 187 GLN A C 1
ATOM 1526 O O . GLN A 1 187 ? 18.244 -5.909 -28.498 1.00 85.44 187 GLN A O 1
ATOM 1531 N N . LYS A 1 188 ? 20.153 -4.864 -29.056 1.00 83.88 188 LYS A N 1
ATOM 1532 C CA . LYS A 1 188 ? 20.242 -4.071 -27.819 1.00 83.88 188 LYS A CA 1
ATOM 1533 C C . LYS A 1 188 ? 19.118 -3.050 -27.702 1.00 83.88 188 LYS A C 1
ATOM 1535 O O . LYS A 1 188 ? 18.530 -2.930 -26.629 1.00 83.88 188 LYS A O 1
ATOM 1540 N N . HIS A 1 189 ? 18.803 -2.346 -28.785 1.00 85.12 189 HIS A N 1
ATOM 1541 C CA . HIS A 1 189 ? 17.690 -1.403 -28.817 1.00 85.12 189 HIS A CA 1
ATOM 1542 C C . HIS A 1 189 ? 16.356 -2.101 -28.511 1.00 85.12 189 HIS A C 1
ATOM 1544 O O . HIS A 1 189 ? 15.606 -1.639 -27.651 1.00 85.12 189 HIS A O 1
ATOM 1550 N N . ASP A 1 190 ? 16.081 -3.243 -29.145 1.00 84.56 190 ASP A N 1
ATOM 1551 C CA . ASP A 1 190 ? 14.842 -3.996 -28.924 1.00 84.56 190 ASP A CA 1
ATOM 1552 C C . ASP A 1 190 ? 14.749 -4.551 -27.499 1.00 84.56 190 ASP A C 1
ATOM 1554 O O . ASP A 1 190 ? 13.685 -4.495 -26.876 1.00 84.56 190 ASP A O 1
ATOM 1558 N N . CYS A 1 191 ? 15.869 -5.029 -26.950 1.00 84.81 191 CYS A N 1
ATOM 1559 C CA . CYS A 1 191 ? 15.954 -5.462 -25.558 1.00 84.81 191 CYS A CA 1
ATOM 1560 C C . CYS A 1 191 ? 15.664 -4.303 -24.590 1.00 84.81 191 CYS A C 1
ATOM 1562 O O . CYS A 1 191 ? 14.787 -4.417 -23.730 1.00 84.81 191 CYS A O 1
ATOM 1564 N N . LEU A 1 192 ? 16.323 -3.153 -24.775 1.00 86.38 192 LEU A N 1
ATOM 1565 C CA . LEU A 1 192 ? 16.139 -1.978 -23.923 1.00 86.38 192 LEU A CA 1
ATOM 1566 C C . LEU A 1 192 ? 14.714 -1.420 -24.018 1.00 86.38 192 LEU A C 1
ATOM 1568 O O . LEU A 1 192 ? 14.130 -1.040 -23.006 1.00 86.38 192 LEU A O 1
ATOM 1572 N N . ARG A 1 193 ? 14.120 -1.415 -25.216 1.00 86.38 193 ARG A N 1
ATOM 1573 C CA . ARG A 1 193 ? 12.734 -0.983 -25.430 1.00 86.38 193 ARG A CA 1
ATOM 1574 C C . ARG A 1 193 ? 11.744 -1.874 -24.681 1.00 86.38 193 ARG A C 1
ATOM 1576 O O . ARG A 1 193 ? 10.842 -1.353 -24.027 1.00 86.38 193 ARG A O 1
ATOM 1583 N N . ARG A 1 194 ? 11.913 -3.201 -24.741 1.00 86.75 194 ARG A N 1
ATOM 1584 C CA . ARG A 1 194 ? 11.081 -4.150 -23.976 1.00 86.75 194 ARG A CA 1
ATOM 1585 C C . ARG A 1 194 ? 11.256 -3.954 -22.476 1.00 86.75 194 ARG A C 1
ATOM 1587 O O . ARG A 1 194 ? 10.267 -3.920 -21.753 1.00 86.75 194 ARG A O 1
ATOM 1594 N N . TYR A 1 195 ? 12.493 -3.765 -22.020 1.00 86.06 195 TYR A N 1
ATOM 1595 C CA . TYR A 1 195 ? 12.787 -3.486 -20.618 1.00 86.06 195 TYR A CA 1
ATOM 1596 C C . TYR A 1 195 ? 12.109 -2.195 -20.138 1.00 86.06 195 TYR A C 1
ATOM 1598 O O . TYR A 1 195 ? 11.427 -2.202 -19.116 1.00 86.06 195 TYR A O 1
ATOM 1606 N N . ALA A 1 196 ? 12.227 -1.103 -20.899 1.00 87.38 196 ALA A N 1
ATOM 1607 C CA . ALA A 1 196 ? 11.596 0.175 -20.579 1.00 87.38 196 ALA A CA 1
ATOM 1608 C C . ALA A 1 196 ? 10.067 0.069 -20.529 1.00 87.38 196 ALA A C 1
ATOM 1610 O O . ALA A 1 196 ? 9.446 0.577 -19.598 1.00 87.38 196 ALA A O 1
ATOM 1611 N N . PHE A 1 197 ? 9.463 -0.641 -21.485 1.00 87.69 197 PHE A N 1
ATOM 1612 C CA . PHE A 1 197 ? 8.023 -0.879 -21.492 1.00 87.69 197 PHE A CA 1
ATOM 1613 C C . PHE A 1 197 ? 7.570 -1.711 -20.284 1.00 87.69 197 PHE A C 1
ATOM 1615 O O . PHE A 1 197 ? 6.630 -1.328 -19.592 1.00 87.69 197 PHE A O 1
ATOM 1622 N N . ASN A 1 198 ? 8.276 -2.799 -19.969 1.00 86.62 198 ASN A N 1
ATOM 1623 C CA . ASN A 1 198 ? 7.961 -3.632 -18.809 1.00 86.62 198 ASN A CA 1
ATOM 1624 C C . ASN A 1 198 ? 8.092 -2.846 -17.496 1.00 86.62 198 ASN A C 1
ATOM 1626 O O . ASN A 1 198 ? 7.200 -2.917 -16.650 1.00 86.62 198 ASN A O 1
ATOM 1630 N N . ALA A 1 199 ? 9.154 -2.050 -17.347 1.00 86.75 199 ALA A N 1
ATOM 1631 C CA . ALA A 1 199 ? 9.350 -1.179 -16.191 1.00 86.75 199 ALA A CA 1
ATOM 1632 C C . ALA A 1 199 ? 8.235 -0.125 -16.071 1.00 86.75 199 ALA A C 1
ATOM 1634 O O . ALA A 1 199 ? 7.768 0.160 -14.968 1.00 86.75 199 ALA A O 1
ATOM 1635 N N . LEU A 1 200 ? 7.761 0.422 -17.196 1.00 88.56 200 LEU A N 1
ATOM 1636 C CA . LEU A 1 200 ? 6.641 1.362 -17.224 1.00 88.56 200 LEU A CA 1
ATOM 1637 C C . LEU A 1 200 ? 5.348 0.689 -16.759 1.00 88.56 200 LEU A C 1
ATOM 1639 O O . LEU A 1 200 ? 4.655 1.228 -15.899 1.00 88.56 200 LEU A O 1
ATOM 1643 N N . CYS A 1 201 ? 5.043 -0.501 -17.278 1.00 88.62 201 CYS A N 1
ATOM 1644 C CA . CYS A 1 201 ? 3.878 -1.274 -16.858 1.00 88.62 201 CYS A CA 1
ATOM 1645 C C . CYS A 1 201 ? 3.927 -1.606 -15.362 1.00 88.62 201 CYS A C 1
ATOM 1647 O O . CYS A 1 201 ? 2.927 -1.424 -14.670 1.00 88.62 201 CYS A O 1
ATOM 1649 N N . GLN A 1 202 ? 5.083 -2.031 -14.842 1.00 86.69 202 GLN A N 1
ATOM 1650 C CA . GLN A 1 202 ? 5.267 -2.266 -13.408 1.00 86.69 202 GLN A CA 1
ATOM 1651 C C . GLN A 1 202 ? 5.026 -0.994 -12.589 1.00 86.69 202 GLN A C 1
ATOM 1653 O O . GLN A 1 202 ? 4.283 -1.037 -11.610 1.00 86.69 202 GLN A O 1
ATOM 1658 N N . ALA A 1 203 ? 5.595 0.142 -13.000 1.00 89.31 203 ALA A N 1
ATOM 1659 C CA . ALA A 1 203 ? 5.398 1.416 -12.316 1.00 89.31 203 ALA A CA 1
ATOM 1660 C C . ALA A 1 203 ? 3.918 1.835 -12.298 1.00 89.31 203 ALA A C 1
ATOM 1662 O O . ALA A 1 203 ? 3.404 2.215 -11.248 1.00 89.31 203 ALA A O 1
ATOM 1663 N N . ILE A 1 204 ? 3.212 1.707 -13.427 1.00 89.62 204 ILE A N 1
ATOM 1664 C CA . ILE A 1 204 ? 1.775 2.002 -13.523 1.00 89.62 204 ILE A CA 1
ATOM 1665 C C . ILE A 1 204 ? 0.976 1.088 -12.590 1.00 89.62 204 ILE A C 1
ATOM 1667 O O . ILE A 1 204 ? 0.149 1.579 -11.824 1.00 89.62 204 ILE A O 1
ATOM 1671 N N . LEU A 1 205 ? 1.238 -0.222 -12.606 1.00 88.38 205 LEU A N 1
ATOM 1672 C CA . LEU A 1 205 ? 0.549 -1.182 -11.739 1.00 88.38 205 LEU A CA 1
ATOM 1673 C C . LEU A 1 205 ? 0.770 -0.877 -10.254 1.00 88.38 205 LEU A C 1
ATOM 1675 O O . LEU A 1 205 ? -0.185 -0.921 -9.476 1.00 88.38 205 LEU A O 1
ATOM 1679 N N . ILE A 1 206 ? 1.998 -0.525 -9.863 1.00 87.56 206 ILE A N 1
ATOM 1680 C CA . ILE A 1 206 ? 2.318 -0.114 -8.491 1.00 87.56 206 ILE A CA 1
ATOM 1681 C C . ILE A 1 206 ? 1.536 1.151 -8.129 1.00 87.56 206 ILE A C 1
ATOM 1683 O O . ILE A 1 206 ? 0.839 1.155 -7.119 1.00 87.56 206 ILE A O 1
ATOM 1687 N N . ILE A 1 207 ? 1.578 2.193 -8.966 1.00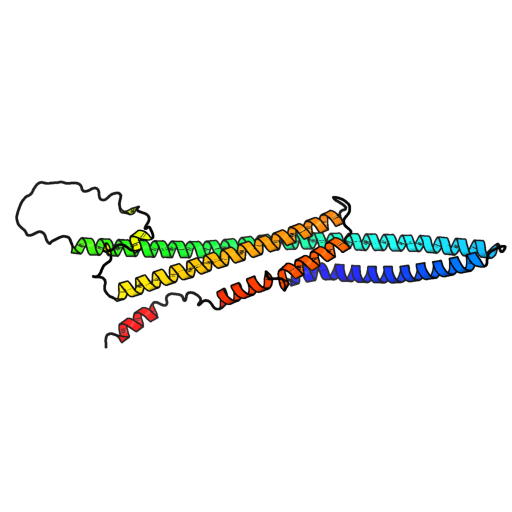 90.19 207 ILE A N 1
ATOM 1688 C CA . ILE A 1 207 ? 0.877 3.462 -8.715 1.00 90.19 207 ILE A CA 1
ATOM 1689 C C . ILE A 1 207 ? -0.635 3.246 -8.584 1.00 90.19 207 ILE A C 1
ATOM 1691 O O . ILE A 1 207 ? -1.236 3.771 -7.650 1.00 90.19 207 ILE A O 1
ATOM 1695 N N . VAL A 1 208 ? -1.250 2.460 -9.474 1.00 91.56 208 VAL A N 1
ATOM 1696 C CA . VAL A 1 208 ? -2.690 2.144 -9.435 1.00 91.56 208 VAL A CA 1
ATOM 1697 C C . VAL A 1 208 ? -3.052 1.359 -8.174 1.00 91.56 208 VAL A C 1
ATOM 1699 O O . VAL A 1 208 ? -4.042 1.658 -7.512 1.00 91.56 208 VAL A O 1
ATOM 1702 N N . THR A 1 209 ? -2.237 0.374 -7.801 1.00 89.56 209 THR A N 1
ATOM 1703 C CA . THR A 1 209 ? -2.495 -0.441 -6.607 1.00 89.56 209 THR A CA 1
ATOM 1704 C C . THR A 1 209 ? -2.348 0.391 -5.331 1.00 89.56 209 THR A C 1
ATOM 1706 O O . THR A 1 209 ? -3.199 0.331 -4.441 1.00 89.56 209 THR A O 1
ATOM 1709 N N . THR A 1 210 ? -1.297 1.210 -5.243 1.00 88.56 210 THR A N 1
ATOM 1710 C CA . THR A 1 210 ? -1.061 2.102 -4.104 1.00 88.56 210 THR A CA 1
ATOM 1711 C C . THR A 1 210 ? -2.122 3.198 -4.016 1.00 88.56 210 THR A C 1
ATOM 1713 O O . THR A 1 210 ? -2.576 3.497 -2.915 1.00 88.56 210 THR A O 1
ATOM 1716 N N . SER A 1 211 ? -2.572 3.770 -5.137 1.00 91.38 211 SER A N 1
ATOM 1717 C CA . SER A 1 211 ? -3.629 4.788 -5.135 1.00 91.38 211 SER A CA 1
ATOM 1718 C C . SER A 1 211 ? -4.988 4.211 -4.733 1.00 91.38 211 SER A C 1
ATOM 1720 O O . SER A 1 211 ? -5.693 4.833 -3.941 1.00 91.38 211 SER A O 1
ATOM 1722 N N . ALA A 1 212 ? -5.328 2.995 -5.175 1.00 92.06 212 ALA A N 1
ATOM 1723 C CA . ALA A 1 212 ? -6.529 2.292 -4.725 1.00 92.06 212 ALA A CA 1
ATOM 1724 C C . ALA A 1 212 ? -6.488 2.012 -3.213 1.00 92.06 212 ALA A C 1
ATOM 1726 O O . ALA A 1 212 ? -7.468 2.237 -2.501 1.00 92.06 212 ALA A O 1
ATOM 1727 N N . PHE A 1 213 ? -5.334 1.580 -2.695 1.00 89.19 213 PHE A N 1
ATOM 1728 C CA . PHE A 1 213 ? -5.143 1.382 -1.258 1.00 89.19 213 PHE A CA 1
ATOM 1729 C C . PHE A 1 213 ? -5.239 2.696 -0.467 1.00 89.19 213 PHE A C 1
ATOM 1731 O O . PHE A 1 213 ? -5.867 2.748 0.594 1.00 89.19 213 PHE A O 1
ATOM 1738 N N . LEU A 1 214 ? -4.661 3.778 -0.993 1.00 91.94 214 LEU A N 1
ATOM 1739 C CA . LEU A 1 214 ? -4.778 5.112 -0.414 1.00 91.94 214 LEU A CA 1
ATOM 1740 C C . LEU A 1 214 ? -6.242 5.573 -0.379 1.00 91.94 214 LEU A C 1
ATOM 1742 O O . LEU A 1 214 ? -6.690 6.056 0.656 1.00 91.94 214 LEU A O 1
ATOM 1746 N N . ALA A 1 215 ? -7.008 5.360 -1.451 1.00 92.06 215 ALA A N 1
ATOM 1747 C CA . ALA A 1 215 ? -8.431 5.688 -1.500 1.00 92.06 215 ALA A CA 1
ATOM 1748 C C . ALA A 1 215 ? -9.234 4.926 -0.432 1.00 92.06 215 ALA A C 1
ATOM 1750 O O . ALA A 1 215 ? -10.007 5.540 0.299 1.00 92.06 215 ALA A O 1
ATOM 1751 N N . LEU A 1 216 ? -9.001 3.618 -0.267 1.00 90.25 216 LEU A N 1
ATOM 1752 C CA . LEU A 1 216 ? -9.627 2.825 0.803 1.00 90.25 216 LEU A CA 1
ATOM 1753 C C . LEU A 1 216 ? -9.248 3.327 2.204 1.00 90.25 216 LEU A C 1
ATOM 1755 O O . LEU A 1 216 ? -10.085 3.351 3.109 1.00 90.25 216 LEU A O 1
ATOM 1759 N N . THR A 1 217 ? -8.000 3.763 2.382 1.00 89.56 217 THR A N 1
ATOM 1760 C CA . THR A 1 217 ? -7.521 4.318 3.655 1.00 89.56 217 THR A CA 1
ATOM 1761 C C . THR A 1 217 ? -8.199 5.654 3.951 1.00 89.56 217 THR A C 1
ATOM 1763 O O . THR A 1 217 ? -8.656 5.868 5.071 1.00 89.56 217 THR A O 1
ATOM 1766 N N . ILE A 1 218 ? -8.342 6.519 2.942 1.00 90.88 218 ILE A N 1
ATOM 1767 C CA . ILE A 1 218 ? -9.075 7.785 3.051 1.00 90.88 218 ILE A CA 1
ATOM 1768 C C . ILE A 1 218 ? -10.542 7.517 3.387 1.00 90.88 218 ILE A C 1
ATOM 1770 O O . ILE A 1 218 ? -11.032 8.109 4.337 1.00 90.88 218 ILE A O 1
ATOM 1774 N N . ILE A 1 219 ? -11.218 6.586 2.703 1.00 90.75 219 ILE A N 1
ATOM 1775 C CA . ILE A 1 219 ? -12.611 6.205 3.010 1.00 90.75 219 ILE A CA 1
ATOM 1776 C C . ILE A 1 219 ? -12.744 5.722 4.460 1.00 90.75 219 ILE A C 1
ATOM 1778 O O . ILE A 1 219 ? -13.685 6.087 5.164 1.00 90.75 219 ILE A O 1
ATOM 1782 N N . THR A 1 220 ? -11.788 4.919 4.928 1.00 87.31 220 THR A N 1
ATOM 1783 C CA . THR A 1 220 ? -11.771 4.431 6.313 1.00 87.31 220 THR A CA 1
ATOM 1784 C C . THR A 1 220 ? -11.570 5.574 7.301 1.00 87.31 220 THR A C 1
ATOM 1786 O O . THR A 1 220 ? -12.270 5.639 8.309 1.00 87.31 220 THR A O 1
ATOM 1789 N N . LEU A 1 221 ? -10.658 6.502 7.003 1.00 89.00 221 LEU A N 1
ATOM 1790 C CA . LEU A 1 221 ? -10.405 7.683 7.820 1.00 89.00 221 LEU A CA 1
ATOM 1791 C C . LEU A 1 221 ? -11.627 8.608 7.865 1.00 89.00 221 LEU A C 1
ATOM 1793 O O . LEU A 1 221 ? -12.019 9.040 8.943 1.00 89.00 221 LEU A O 1
ATOM 1797 N N . THR A 1 222 ? -12.254 8.891 6.724 1.00 89.38 222 THR A N 1
ATOM 1798 C CA . THR A 1 222 ? -13.436 9.756 6.659 1.00 89.38 222 THR A CA 1
ATOM 1799 C C . THR A 1 222 ? -14.615 9.111 7.389 1.00 89.38 222 THR A C 1
ATOM 1801 O O . THR A 1 222 ? -15.261 9.778 8.196 1.00 89.38 222 THR A O 1
ATOM 1804 N N . ASN A 1 223 ? -14.832 7.797 7.228 1.00 88.31 223 ASN A N 1
ATOM 1805 C CA . ASN A 1 223 ? -15.850 7.073 7.993 1.00 88.31 223 ASN A CA 1
ATOM 1806 C C . ASN A 1 223 ? -15.543 7.068 9.499 1.00 88.31 223 ASN A C 1
ATOM 1808 O O . ASN A 1 223 ? -16.449 7.244 10.306 1.00 88.31 223 ASN A O 1
ATOM 1812 N N . ALA A 1 224 ? -14.272 6.943 9.897 1.00 83.62 224 ALA A N 1
ATOM 1813 C CA . ALA A 1 224 ? -13.877 7.056 11.299 1.00 83.62 224 ALA A CA 1
ATOM 1814 C C . ALA A 1 224 ? -14.160 8.454 11.873 1.00 83.62 224 ALA A C 1
ATOM 1816 O O . ALA A 1 224 ? -14.405 8.567 13.071 1.00 83.62 224 ALA A O 1
ATOM 1817 N N . LEU A 1 225 ? -14.150 9.501 11.044 1.00 87.44 225 LEU A N 1
ATOM 1818 C CA . LEU A 1 225 ? -14.522 10.878 11.392 1.00 87.44 225 LEU A CA 1
ATOM 1819 C C . LEU A 1 225 ? -16.034 11.157 11.267 1.00 87.44 225 LEU A C 1
ATOM 1821 O O . LEU A 1 225 ? -16.439 12.311 11.367 1.00 87.44 225 LEU A O 1
ATOM 1825 N N . ASP A 1 226 ? -16.859 10.126 11.056 1.00 86.31 226 ASP A N 1
ATOM 1826 C CA . ASP A 1 226 ? -18.313 10.218 10.865 1.00 86.31 226 ASP A CA 1
ATOM 1827 C C . ASP A 1 226 ? -18.764 10.996 9.604 1.00 86.31 226 ASP A C 1
ATOM 1829 O O . ASP A 1 226 ? -19.901 11.477 9.527 1.00 86.31 226 ASP A O 1
ATOM 1833 N N . VAL A 1 227 ? -17.917 11.075 8.565 1.00 82.44 227 VAL A N 1
ATOM 1834 C CA . VAL A 1 227 ? -18.202 11.779 7.299 1.00 82.44 227 VAL A CA 1
ATOM 1835 C C . VAL A 1 227 ? -17.949 10.870 6.081 1.00 82.44 2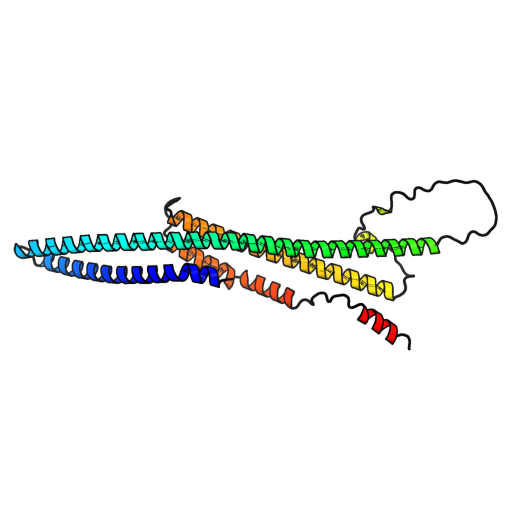27 VAL A C 1
ATOM 1837 O O . VAL A 1 227 ? -16.818 10.446 5.880 1.00 82.44 227 VAL A O 1
ATOM 1840 N N . PRO A 1 228 ? -18.915 10.612 5.178 1.00 61.59 228 PRO A N 1
ATOM 1841 C CA . PRO A 1 228 ? -20.361 10.610 5.355 1.00 61.59 228 PRO A CA 1
ATOM 1842 C C . PRO A 1 228 ? -20.835 9.288 6.001 1.00 61.59 228 PRO A C 1
ATOM 1844 O O . PRO A 1 228 ? -20.417 8.199 5.620 1.00 61.59 228 PRO A O 1
ATOM 1847 N N . ARG A 1 229 ? -21.718 9.417 6.999 1.00 60.38 229 ARG A N 1
ATOM 1848 C CA . ARG A 1 229 ? -22.349 8.370 7.833 1.00 60.38 229 ARG A CA 1
ATOM 1849 C C . ARG A 1 229 ? -22.585 6.974 7.196 1.00 60.38 229 ARG A C 1
ATOM 1851 O O . ARG A 1 229 ? -23.167 6.872 6.121 1.00 60.38 229 ARG A O 1
ATOM 1858 N N . ARG A 1 230 ? -22.401 5.943 8.050 1.00 62.53 230 ARG A N 1
ATOM 1859 C CA . ARG A 1 230 ? -23.017 4.581 8.072 1.00 62.53 230 ARG A CA 1
ATOM 1860 C C . ARG A 1 230 ? -22.328 3.431 7.318 1.00 62.53 230 ARG A C 1
ATOM 1862 O O . ARG A 1 230 ? -23.007 2.621 6.694 1.00 62.53 230 ARG A O 1
ATOM 1869 N N . THR A 1 231 ? -21.027 3.224 7.492 1.00 78.50 231 THR A N 1
ATOM 1870 C CA . THR A 1 231 ? -20.489 1.848 7.388 1.00 78.50 231 THR A CA 1
ATOM 1871 C C . THR A 1 231 ? -19.919 1.413 8.727 1.00 78.50 231 THR A C 1
ATOM 1873 O O . THR A 1 231 ? -19.231 2.187 9.394 1.00 78.50 231 THR A O 1
ATOM 1876 N N . ARG A 1 232 ? -20.243 0.192 9.177 1.00 83.25 232 ARG A N 1
ATOM 1877 C CA . ARG A 1 232 ? -19.624 -0.339 10.396 1.00 83.25 232 ARG A CA 1
ATOM 1878 C C . ARG A 1 232 ? -18.130 -0.472 10.116 1.00 83.25 232 ARG A C 1
ATOM 1880 O O . ARG A 1 232 ? -17.745 -0.989 9.071 1.00 83.25 232 ARG A O 1
ATOM 1887 N N . LEU A 1 233 ? -17.289 -0.022 11.046 1.00 78.56 233 LEU A N 1
ATOM 1888 C CA . LEU A 1 233 ? -15.829 -0.095 10.899 1.00 78.56 233 LEU A CA 1
ATOM 1889 C C . LEU A 1 233 ? -15.359 -1.527 10.585 1.00 78.56 233 LEU A C 1
ATOM 1891 O O . LEU A 1 233 ? -14.431 -1.721 9.807 1.00 78.56 233 LEU A O 1
ATOM 1895 N N . LEU A 1 234 ? -16.052 -2.519 11.148 1.00 82.12 234 LEU A N 1
ATOM 1896 C CA . LEU A 1 234 ? -15.801 -3.937 10.912 1.00 82.12 234 LEU A CA 1
ATOM 1897 C C . LEU A 1 234 ? -16.012 -4.339 9.443 1.00 82.12 234 LEU A C 1
ATOM 1899 O O . LEU A 1 234 ? -15.197 -5.078 8.901 1.00 82.12 234 LEU A O 1
ATOM 1903 N N . ASP A 1 235 ? -17.031 -3.798 8.770 1.00 87.50 235 ASP A N 1
ATOM 1904 C CA . ASP A 1 235 ? -17.287 -4.085 7.353 1.00 87.50 235 ASP A CA 1
ATOM 1905 C C . ASP A 1 235 ? -16.158 -3.523 6.477 1.00 87.50 235 ASP A C 1
ATOM 1907 O O . ASP A 1 235 ? -15.656 -4.206 5.585 1.00 87.50 235 ASP A O 1
ATOM 1911 N N . LEU A 1 236 ? -15.687 -2.304 6.776 1.00 85.75 236 LEU A N 1
ATOM 1912 C CA . LEU A 1 236 ? -14.546 -1.701 6.077 1.00 85.75 236 LEU A CA 1
ATOM 1913 C C . LEU A 1 236 ? -13.246 -2.478 6.307 1.00 85.75 236 LEU A C 1
ATOM 1915 O O . LEU A 1 236 ? -12.471 -2.658 5.369 1.00 85.75 236 LEU A O 1
ATOM 1919 N N . GLN A 1 237 ? -13.012 -2.976 7.525 1.00 83.00 237 GLN A N 1
A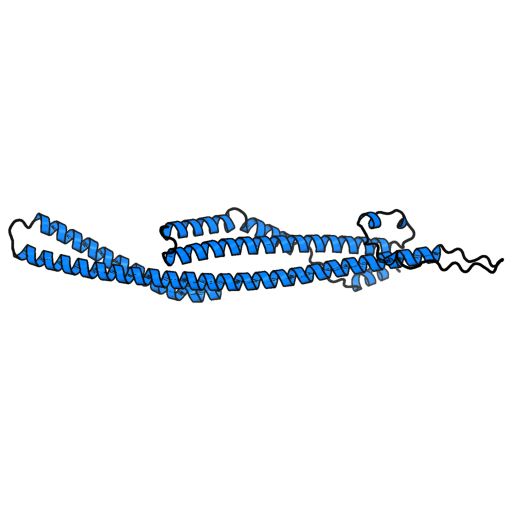TOM 1920 C CA . GLN A 1 237 ? -11.855 -3.825 7.815 1.00 83.00 237 GLN A CA 1
ATOM 1921 C C . GLN A 1 237 ? -11.905 -5.134 7.026 1.00 83.00 237 GLN A C 1
ATOM 1923 O O . GLN A 1 237 ? -10.894 -5.534 6.450 1.00 83.00 237 GLN A O 1
ATOM 1928 N N . VAL A 1 238 ? -13.072 -5.778 6.939 1.00 88.25 238 VAL A N 1
ATOM 1929 C CA . VAL A 1 238 ? -13.249 -6.987 6.123 1.00 88.25 238 VAL A CA 1
ATOM 1930 C C . VAL A 1 238 ? -12.990 -6.684 4.649 1.00 88.25 238 VAL A C 1
ATOM 1932 O O . VAL A 1 238 ? -12.235 -7.416 4.014 1.00 88.25 238 VAL A O 1
ATOM 1935 N N . ILE A 1 239 ? -13.526 -5.582 4.112 1.00 88.06 239 ILE A N 1
ATOM 1936 C CA . ILE A 1 239 ? -13.255 -5.147 2.732 1.00 88.06 239 ILE A CA 1
ATOM 1937 C C . ILE A 1 239 ? -11.754 -4.942 2.515 1.00 88.06 239 ILE A C 1
ATOM 1939 O O . ILE A 1 239 ? -11.213 -5.413 1.519 1.00 88.06 239 ILE A O 1
ATOM 1943 N N . MET A 1 240 ? -11.062 -4.296 3.455 1.00 86.62 240 MET A N 1
ATOM 1944 C CA . MET A 1 240 ? -9.620 -4.066 3.375 1.00 86.62 240 MET A CA 1
ATOM 1945 C C . MET A 1 240 ? -8.827 -5.381 3.391 1.00 86.62 240 MET A C 1
ATOM 1947 O O . MET A 1 240 ? -7.899 -5.540 2.600 1.00 86.62 240 MET A O 1
ATOM 1951 N N . ILE A 1 241 ? -9.209 -6.344 4.238 1.00 87.19 241 ILE A N 1
ATOM 1952 C CA . ILE A 1 241 ? -8.594 -7.679 4.300 1.00 87.19 241 ILE A CA 1
ATOM 1953 C C . ILE A 1 241 ? -8.840 -8.450 3.001 1.00 87.19 241 ILE A C 1
ATOM 1955 O O . ILE A 1 241 ? -7.907 -9.036 2.451 1.00 87.19 241 ILE A O 1
ATOM 1959 N N . VAL A 1 242 ? -10.073 -8.454 2.491 1.00 89.75 242 VAL A N 1
ATOM 1960 C CA . VAL A 1 242 ? -10.421 -9.102 1.219 1.00 89.75 242 VAL A CA 1
ATOM 1961 C C . VAL A 1 242 ? -9.632 -8.466 0.083 1.00 89.75 242 VAL A C 1
ATOM 1963 O O . VAL A 1 242 ? -9.005 -9.180 -0.689 1.00 89.75 242 VAL A O 1
ATOM 1966 N N . TRP A 1 243 ? -9.576 -7.138 0.021 1.00 86.75 243 TRP A N 1
ATOM 1967 C CA . TRP A 1 243 ? -8.808 -6.406 -0.982 1.00 86.75 243 TRP A CA 1
ATOM 1968 C C . TRP A 1 243 ? -7.316 -6.747 -0.930 1.00 86.75 243 TRP A C 1
ATOM 1970 O O . TRP A 1 243 ? -6.700 -7.015 -1.961 1.00 86.75 243 TRP A O 1
ATOM 1980 N N . HIS A 1 244 ? -6.738 -6.814 0.272 1.00 86.12 244 HIS A N 1
ATOM 1981 C CA . HIS A 1 244 ? -5.345 -7.214 0.460 1.00 86.12 244 HIS A CA 1
ATOM 1982 C C . HIS A 1 244 ? -5.104 -8.649 -0.025 1.00 86.12 244 HIS A C 1
ATOM 1984 O O . HIS A 1 244 ? -4.142 -8.905 -0.747 1.00 86.12 244 HIS A O 1
ATOM 1990 N N . ASN A 1 245 ? -6.010 -9.572 0.302 1.00 86.69 245 ASN A N 1
ATOM 1991 C CA . ASN A 1 245 ? -5.961 -10.943 -0.198 1.00 86.69 245 ASN A CA 1
ATOM 1992 C C . ASN A 1 245 ? -6.112 -11.004 -1.722 1.00 86.69 245 ASN A C 1
ATOM 1994 O O . ASN A 1 245 ? -5.403 -11.767 -2.365 1.00 86.69 245 ASN A O 1
ATOM 1998 N N . VAL A 1 246 ? -6.984 -10.198 -2.326 1.00 87.50 246 VAL A N 1
ATOM 1999 C CA . VAL A 1 246 ? -7.156 -10.162 -3.784 1.00 87.50 246 VAL A CA 1
ATOM 2000 C C . VAL A 1 246 ? -5.875 -9.688 -4.470 1.00 87.50 246 VAL A C 1
ATOM 2002 O O . VAL A 1 246 ? -5.413 -10.332 -5.410 1.00 87.50 246 VAL A O 1
ATOM 2005 N N . ILE A 1 247 ? -5.253 -8.619 -3.968 1.00 86.06 247 ILE A N 1
ATOM 2006 C CA . ILE A 1 247 ? -3.995 -8.108 -4.522 1.00 86.06 247 ILE A CA 1
ATOM 2007 C C . ILE A 1 247 ? -2.885 -9.156 -4.406 1.00 86.06 247 ILE A C 1
ATOM 2009 O O .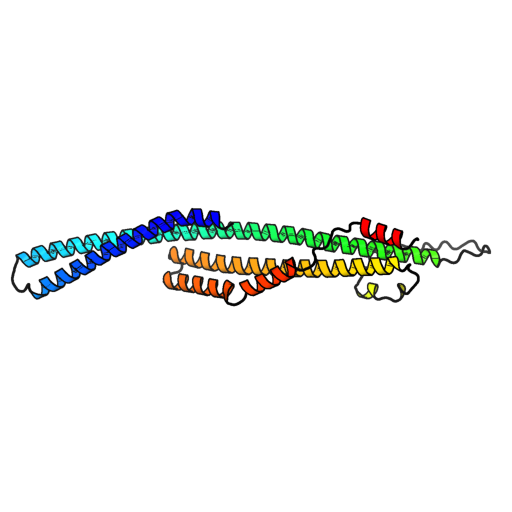 ILE A 1 247 ? -2.212 -9.450 -5.394 1.00 86.06 247 ILE A O 1
ATOM 2013 N N . TRP A 1 248 ? -2.679 -9.727 -3.220 1.00 82.94 248 TRP A N 1
ATOM 2014 C CA . TRP A 1 248 ? -1.515 -10.581 -2.982 1.00 82.94 248 TRP A CA 1
ATOM 2015 C C . TRP A 1 248 ? -1.721 -12.034 -3.407 1.00 82.94 248 TRP A C 1
ATOM 2017 O O . TRP A 1 248 ? -0.835 -12.602 -4.041 1.00 82.94 248 TRP A O 1
ATOM 2027 N N . ASN A 1 249 ? -2.889 -12.614 -3.131 1.00 82.50 249 ASN A N 1
ATOM 2028 C CA . ASN A 1 249 ? -3.170 -14.031 -3.376 1.00 82.50 249 ASN A CA 1
ATOM 2029 C C . ASN A 1 249 ? -3.897 -14.285 -4.701 1.00 82.50 249 ASN A C 1
ATOM 2031 O O . ASN A 1 249 ? -3.733 -15.354 -5.280 1.00 82.50 249 ASN A O 1
ATOM 2035 N N . CYS A 1 250 ? -4.688 -13.332 -5.204 1.00 75.06 250 CYS A N 1
ATOM 2036 C CA . CYS A 1 250 ? -5.552 -13.554 -6.373 1.00 75.06 250 CYS A CA 1
ATOM 2037 C C . CYS A 1 250 ? -4.948 -13.069 -7.707 1.00 75.06 250 CYS A C 1
ATOM 2039 O O . CYS A 1 250 ? -5.633 -13.035 -8.724 1.00 75.06 250 CYS A O 1
ATOM 2041 N N . GLY A 1 251 ? -3.649 -12.746 -7.733 1.00 70.81 251 GLY A N 1
ATOM 2042 C CA . GLY A 1 251 ? -2.874 -12.730 -8.979 1.00 70.81 251 GLY A CA 1
ATOM 2043 C C . GLY A 1 251 ? -2.024 -11.494 -9.240 1.00 70.81 251 GLY A C 1
ATOM 2044 O O . GLY A 1 251 ? -1.034 -11.626 -9.952 1.00 70.81 251 GLY A O 1
ATOM 2045 N N . LEU A 1 252 ? -2.311 -10.322 -8.661 1.00 78.25 252 LEU A N 1
ATOM 2046 C CA . LEU A 1 252 ? -1.477 -9.127 -8.889 1.00 78.25 252 LEU A CA 1
ATOM 2047 C C . LEU A 1 252 ? -0.069 -9.303 -8.302 1.00 78.25 252 LEU A C 1
ATOM 2049 O O . LEU A 1 252 ? 0.915 -9.052 -8.993 1.00 78.25 252 LEU A O 1
ATOM 2053 N N . GLY A 1 253 ? 0.035 -9.808 -7.071 1.00 78.31 253 GLY A N 1
ATOM 2054 C CA . GLY A 1 253 ? 1.311 -10.119 -6.423 1.00 78.31 253 GLY A CA 1
ATOM 2055 C C . GLY A 1 253 ? 2.103 -11.195 -7.167 1.00 78.31 253 GLY A C 1
ATOM 2056 O O . GLY A 1 253 ? 3.291 -11.016 -7.427 1.00 78.31 253 GLY A O 1
ATOM 2057 N N . ILE A 1 254 ? 1.434 -12.273 -7.589 1.00 81.00 254 ILE A N 1
ATOM 2058 C CA . ILE A 1 254 ? 2.050 -13.347 -8.386 1.00 81.00 254 ILE A CA 1
ATOM 2059 C C . ILE A 1 254 ? 2.522 -12.802 -9.739 1.00 81.00 254 ILE A C 1
ATOM 2061 O O . ILE A 1 254 ? 3.659 -13.049 -10.127 1.00 81.00 254 ILE A O 1
ATOM 2065 N N . SER A 1 255 ? 1.699 -12.008 -10.427 1.00 76.88 255 SER A N 1
ATOM 2066 C CA . SER A 1 255 ? 2.045 -11.405 -11.720 1.00 76.88 255 SER A CA 1
ATOM 2067 C C . SER A 1 255 ? 3.240 -10.464 -11.590 1.00 76.88 255 SER A C 1
ATOM 2069 O O . SER A 1 255 ? 4.187 -10.568 -12.364 1.00 76.88 255 SER A O 1
ATOM 2071 N N . LEU A 1 256 ? 3.255 -9.588 -10.579 1.00 79.06 256 LEU A N 1
ATOM 2072 C CA . LEU A 1 256 ? 4.399 -8.717 -10.294 1.00 79.06 256 LEU A CA 1
ATOM 2073 C C . LEU A 1 256 ? 5.654 -9.523 -9.950 1.00 79.06 256 LEU A C 1
ATOM 2075 O O . LEU A 1 256 ? 6.740 -9.159 -10.398 1.00 79.06 256 LEU A O 1
ATOM 2079 N N . GLY A 1 257 ? 5.511 -10.623 -9.209 1.00 81.12 257 GLY A N 1
ATOM 2080 C CA . GLY A 1 257 ? 6.595 -11.555 -8.909 1.00 81.12 257 GLY A CA 1
ATOM 2081 C C . GLY A 1 257 ? 7.169 -12.193 -10.172 1.00 81.12 257 GLY A C 1
ATOM 2082 O O . GLY A 1 257 ? 8.374 -12.129 -10.391 1.00 81.12 257 GLY A O 1
ATOM 2083 N N . VAL A 1 258 ? 6.315 -12.721 -11.052 1.00 83.19 258 VAL A N 1
ATOM 2084 C CA . VAL A 1 258 ? 6.728 -13.315 -12.333 1.00 83.19 258 VAL A CA 1
ATOM 2085 C C . VAL A 1 258 ? 7.402 -12.278 -13.227 1.00 83.19 258 VAL A C 1
ATOM 2087 O O . VAL A 1 258 ? 8.487 -12.546 -13.734 1.00 83.19 258 VAL A O 1
ATOM 2090 N N . VAL A 1 259 ? 6.828 -11.079 -13.387 1.00 78.00 259 VAL A N 1
ATOM 2091 C CA . VAL A 1 259 ? 7.455 -10.015 -14.191 1.00 78.00 259 VAL A CA 1
ATOM 2092 C C . VAL A 1 259 ? 8.793 -9.603 -13.576 1.00 78.00 259 VAL A C 1
ATOM 2094 O O . VAL A 1 259 ? 9.759 -9.416 -14.306 1.00 78.00 259 VAL A O 1
ATOM 2097 N N . SER A 1 260 ? 8.897 -9.527 -12.248 1.00 77.00 260 SER A N 1
ATOM 2098 C CA . SER A 1 260 ? 10.166 -9.232 -11.571 1.00 77.00 260 SER A CA 1
ATOM 2099 C C . SER A 1 260 ? 11.205 -10.330 -11.801 1.00 77.00 260 SER A C 1
ATOM 2101 O O . SER A 1 260 ? 12.349 -10.012 -12.104 1.00 77.00 260 SER A O 1
ATOM 2103 N N . CYS A 1 261 ? 10.820 -11.608 -11.746 1.00 78.94 261 CYS A N 1
ATOM 2104 C CA . CYS A 1 261 ? 11.698 -12.720 -12.106 1.00 78.94 261 CYS A CA 1
ATOM 2105 C C . CYS A 1 261 ? 12.153 -12.612 -13.565 1.00 78.94 261 CYS A C 1
ATOM 2107 O O . CYS A 1 261 ? 13.345 -12.697 -13.832 1.00 78.94 261 CYS A O 1
ATOM 2109 N N . VAL A 1 262 ? 11.238 -12.359 -14.507 1.00 78.38 262 VAL A N 1
ATOM 2110 C CA . VAL A 1 262 ? 11.585 -12.166 -15.926 1.00 78.38 262 VAL A CA 1
ATOM 2111 C C . VAL A 1 262 ? 12.567 -11.009 -16.093 1.00 78.38 262 VAL A C 1
ATOM 2113 O O . VAL A 1 262 ? 13.524 -11.137 -16.846 1.00 78.38 262 VAL A O 1
ATOM 2116 N N . VAL A 1 263 ? 12.372 -9.901 -15.378 1.00 73.81 263 VAL A N 1
ATOM 2117 C CA . VAL A 1 263 ? 13.265 -8.736 -15.415 1.00 73.81 263 VAL A CA 1
ATOM 2118 C C . VAL A 1 263 ? 14.644 -9.054 -14.826 1.00 73.81 263 VAL A C 1
ATOM 2120 O O . VAL A 1 263 ? 15.644 -8.680 -15.426 1.00 73.81 263 VAL A O 1
ATOM 2123 N N . VAL A 1 264 ? 14.715 -9.764 -13.696 1.00 75.75 264 VAL A N 1
ATOM 2124 C CA . VAL A 1 264 ? 15.979 -10.138 -13.030 1.00 75.75 264 VAL A CA 1
ATOM 2125 C C . VAL A 1 264 ? 16.761 -11.188 -13.821 1.00 75.75 264 VAL A C 1
ATOM 2127 O O . VAL A 1 264 ? 17.984 -11.119 -13.884 1.00 75.75 264 VAL A O 1
ATOM 2130 N N . PHE A 1 265 ? 16.070 -12.157 -14.423 1.00 77.00 265 PHE A N 1
ATOM 2131 C CA . PHE A 1 265 ? 16.692 -13.200 -15.241 1.00 77.00 265 PHE A CA 1
ATOM 2132 C C . PHE A 1 265 ? 16.915 -12.772 -16.694 1.00 77.00 265 PHE A C 1
ATOM 2134 O O . PHE A 1 265 ? 17.600 -13.475 -17.437 1.00 77.00 265 PHE A O 1
ATOM 2141 N N . SER A 1 266 ? 16.371 -11.626 -17.114 1.00 73.38 266 SER A N 1
ATOM 2142 C CA . SER A 1 266 ? 16.749 -11.029 -18.390 1.00 73.38 266 SER A CA 1
ATOM 2143 C C . SER A 1 266 ? 18.201 -10.567 -18.284 1.00 73.38 266 SER A C 1
ATOM 2145 O O . SER A 1 266 ? 18.535 -9.864 -17.330 1.00 73.38 266 SER A O 1
ATOM 2147 N N . PRO A 1 267 ? 19.078 -10.943 -19.230 1.00 69.94 267 PRO A N 1
ATOM 2148 C CA . PRO A 1 267 ? 20.476 -10.551 -19.178 1.00 69.94 267 PRO A CA 1
ATOM 2149 C C . PRO A 1 267 ? 20.567 -9.028 -19.112 1.00 69.94 267 PRO A C 1
ATOM 2151 O O . PRO A 1 267 ? 20.117 -8.329 -20.026 1.00 69.94 267 PRO A O 1
ATOM 2154 N N . THR A 1 268 ? 21.123 -8.516 -18.012 1.00 66.44 268 THR A N 1
ATOM 2155 C CA . THR A 1 268 ? 21.395 -7.090 -17.854 1.00 66.44 268 THR A CA 1
ATOM 2156 C C . THR A 1 268 ? 22.241 -6.670 -19.048 1.00 66.44 268 THR A C 1
ATOM 2158 O O . THR A 1 268 ? 23.218 -7.366 -19.341 1.00 66.44 268 THR A O 1
ATOM 2161 N N . PRO A 1 269 ? 21.893 -5.588 -19.769 1.00 60.25 269 PRO A N 1
ATOM 2162 C CA . PRO A 1 269 ? 22.721 -5.123 -20.868 1.00 60.25 269 PRO A CA 1
ATOM 2163 C C . PRO A 1 269 ? 24.114 -4.850 -20.307 1.00 60.25 269 PRO A C 1
ATOM 2165 O O . PRO A 1 269 ? 24.317 -3.896 -19.556 1.00 60.25 269 PRO A O 1
ATOM 2168 N N . SER A 1 270 ? 25.058 -5.743 -20.606 1.00 62.59 270 SER A N 1
ATOM 2169 C CA . SER A 1 270 ? 26.431 -5.578 -20.171 1.00 62.59 270 SER A CA 1
ATOM 2170 C C . SER A 1 270 ? 26.943 -4.284 -20.804 1.00 62.59 270 SER A C 1
ATOM 2172 O O . SER A 1 270 ? 26.662 -4.044 -21.991 1.00 62.59 270 SER A O 1
ATOM 2174 N N . PRO A 1 271 ? 27.669 -3.435 -20.051 1.00 58.78 271 PRO A N 1
ATOM 2175 C CA . PRO A 1 271 ? 28.382 -2.330 -20.670 1.00 58.78 271 PRO A CA 1
ATOM 2176 C C . PRO A 1 271 ? 29.200 -2.897 -21.832 1.00 58.78 271 PRO A C 1
ATOM 2178 O O . PRO A 1 271 ? 29.680 -4.030 -21.761 1.00 58.78 271 PRO A O 1
ATOM 2181 N N . ILE A 1 272 ? 29.264 -2.163 -22.944 1.00 57.19 272 ILE A N 1
ATOM 2182 C CA . ILE A 1 272 ? 30.105 -2.549 -24.076 1.00 57.19 272 ILE A CA 1
ATOM 2183 C C . ILE A 1 272 ? 31.536 -2.487 -23.559 1.00 57.19 272 ILE A C 1
ATOM 2185 O O . ILE A 1 272 ? 32.152 -1.429 -23.547 1.00 57.19 272 ILE A O 1
ATOM 2189 N N . THR A 1 273 ? 32.045 -3.606 -23.061 1.00 56.81 273 THR A N 1
ATOM 2190 C CA . THR A 1 273 ? 33.470 -3.762 -22.853 1.00 56.81 273 THR A CA 1
ATOM 2191 C C . THR A 1 273 ? 34.038 -3.912 -24.255 1.00 56.81 273 THR A C 1
ATOM 2193 O O . THR A 1 273 ? 33.987 -4.992 -24.846 1.00 56.81 273 THR A O 1
ATOM 2196 N N . GLU A 1 274 ? 34.494 -2.797 -24.830 1.00 57.12 274 GLU A N 1
ATOM 2197 C CA . GLU A 1 274 ? 35.154 -2.745 -26.142 1.00 57.12 274 GLU A CA 1
ATOM 2198 C C . GLU A 1 274 ? 36.294 -3.780 -26.248 1.00 57.12 274 GLU A C 1
ATOM 2200 O O . GLU A 1 274 ? 36.587 -4.267 -27.338 1.00 57.12 274 GLU A O 1
ATOM 2205 N N . GLU A 1 275 ? 36.846 -4.230 -25.111 1.00 55.94 275 GLU A N 1
ATOM 2206 C CA . GLU A 1 275 ? 37.818 -5.328 -25.015 1.00 55.94 275 GLU A CA 1
ATOM 2207 C C . GLU A 1 275 ? 37.395 -6.626 -25.711 1.00 55.94 275 GLU A C 1
ATOM 2209 O O . GLU A 1 275 ? 38.250 -7.310 -26.268 1.00 55.94 275 GLU A O 1
ATOM 2214 N N . HIS A 1 276 ? 36.113 -7.006 -25.704 1.00 57.31 276 HIS A N 1
ATOM 2215 C CA . HIS A 1 276 ? 35.704 -8.271 -26.328 1.00 57.31 276 HIS A CA 1
ATOM 2216 C C . HIS A 1 276 ? 35.608 -8.186 -27.853 1.00 57.31 276 HIS A C 1
ATOM 2218 O O . HIS A 1 276 ? 35.826 -9.194 -28.522 1.00 57.31 276 HIS A O 1
ATOM 2224 N N . ALA A 1 277 ? 35.310 -7.004 -28.399 1.00 59.53 277 ALA A N 1
ATOM 2225 C CA . ALA A 1 277 ? 35.369 -6.776 -29.839 1.00 59.53 277 ALA A CA 1
ATOM 2226 C C . ALA A 1 277 ? 36.830 -6.724 -30.314 1.00 59.53 277 ALA A C 1
ATOM 2228 O O . ALA A 1 277 ? 37.167 -7.348 -31.315 1.00 59.53 277 ALA A O 1
ATOM 2229 N N . LEU A 1 278 ? 37.710 -6.081 -29.537 1.00 56.75 278 LEU A N 1
ATOM 2230 C CA . LEU A 1 278 ? 39.147 -6.023 -29.822 1.00 56.75 278 LEU A CA 1
ATOM 2231 C C . LEU A 1 278 ? 39.817 -7.405 -29.756 1.00 56.75 278 LEU A C 1
ATOM 2233 O O . LEU A 1 278 ? 40.508 -7.786 -30.696 1.00 56.75 278 LEU A O 1
ATOM 2237 N N . ARG A 1 279 ? 39.544 -8.207 -28.715 1.00 62.62 279 ARG A N 1
ATOM 2238 C CA . ARG A 1 279 ? 40.126 -9.559 -28.590 1.00 62.62 279 ARG A CA 1
ATOM 2239 C C . ARG A 1 279 ? 39.671 -10.531 -29.673 1.00 62.62 279 ARG A C 1
ATOM 2241 O O . ARG A 1 279 ? 40.428 -11.431 -30.014 1.00 62.62 279 ARG A O 1
ATOM 2248 N N . ARG A 1 280 ? 38.441 -10.394 -30.184 1.00 56.75 280 ARG A N 1
ATOM 2249 C CA . ARG A 1 280 ? 37.934 -11.286 -31.238 1.00 56.75 280 ARG A CA 1
ATOM 2250 C C . ARG A 1 280 ? 38.549 -10.947 -32.606 1.00 56.75 280 ARG A C 1
ATOM 2252 O O . ARG A 1 280 ? 38.816 -11.857 -33.377 1.00 56.75 280 ARG A O 1
ATOM 2259 N N . CYS A 1 281 ? 38.869 -9.675 -32.867 1.00 56.62 281 CYS A N 1
ATOM 2260 C CA . CYS A 1 281 ? 39.648 -9.286 -34.049 1.00 56.62 281 CYS A CA 1
ATOM 2261 C C . CYS A 1 281 ? 41.120 -9.736 -33.975 1.00 56.62 281 CYS A C 1
ATOM 2263 O O . CYS A 1 281 ? 41.695 -10.101 -34.998 1.00 56.62 281 CYS A O 1
ATOM 2265 N N . GLU A 1 282 ? 41.730 -9.748 -32.785 1.00 63.28 282 GLU A N 1
ATOM 2266 C CA . GLU A 1 282 ? 43.099 -10.266 -32.603 1.00 63.28 282 GLU A CA 1
ATOM 2267 C C . GLU A 1 282 ? 43.201 -11.787 -32.797 1.00 63.28 282 GLU A C 1
ATOM 2269 O O . GLU A 1 282 ? 44.238 -12.274 -33.238 1.00 63.28 282 GLU A O 1
ATOM 2274 N N . SER A 1 283 ? 42.147 -12.555 -32.499 1.00 69.94 283 SER A N 1
ATOM 2275 C CA . SER A 1 283 ? 42.170 -14.015 -32.671 1.00 69.94 283 SER A CA 1
ATOM 2276 C C . SER A 1 283 ? 42.002 -14.484 -34.118 1.00 69.94 283 SER A C 1
ATOM 2278 O O . SER A 1 283 ? 42.471 -15.568 -34.445 1.00 69.94 283 SER A O 1
ATOM 2280 N N . ASP A 1 284 ? 41.376 -13.679 -34.980 1.00 58.09 284 ASP A N 1
ATOM 2281 C CA . ASP A 1 284 ? 41.129 -14.031 -36.390 1.00 58.09 284 ASP A CA 1
ATOM 2282 C C . ASP A 1 284 ? 42.254 -13.548 -37.332 1.00 58.09 284 ASP A C 1
ATOM 2284 O O . ASP A 1 284 ? 42.186 -13.754 -38.543 1.00 58.09 284 ASP A O 1
ATOM 2288 N N . SER A 1 285 ? 43.293 -12.899 -36.791 1.00 59.34 285 SER A N 1
ATOM 2289 C CA . SER A 1 285 ? 44.440 -12.362 -37.544 1.00 59.34 285 SER A CA 1
ATOM 2290 C C . SER A 1 285 ? 45.728 -13.203 -37.440 1.00 59.34 285 SER A C 1
ATOM 2292 O O . SER A 1 285 ? 46.778 -12.759 -37.911 1.00 59.34 285 SER A O 1
ATOM 2294 N N . PHE A 1 286 ? 45.644 -14.419 -36.881 1.00 50.19 286 PHE A N 1
ATOM 2295 C CA . PHE A 1 286 ? 46.724 -15.421 -36.835 1.00 50.19 286 PHE A CA 1
ATOM 2296 C C . PHE A 1 286 ? 46.317 -16.744 -37.512 1.00 50.19 286 PHE A C 1
ATOM 2298 O O . PHE A 1 286 ? 46.063 -16.707 -38.735 1.00 50.19 286 PHE A O 1
#